Protein AF-A0A843J2Y5-F1 (afdb_monomer)

Radius of gyration: 25.73 Å; Cα contacts (8 Å, |Δi|>4): 347; chains: 1; bounding box: 54×36×71 Å

Secondary structure (DSSP, 8-state):
----EEETTEE--SSEEEEEEEEE-TTS-EEEEEEEEETTTTEEEEEEEEEE-TTS-BSS-EEE-----HHHHHHHHHHHHHHHHHHHHHHHHHHHHS--TT-EEEESS-SSS-TT-EEEEEEEEEEE-HHHHH-TT---EEEEEEEE-TT--EEEEEGGGEEE-S--PPPPHHHHHHHHHHHHHHHHHHHT-TTS---

Structure (mmCIF, N/CA/C/O backbone):
data_AF-A0A843J2Y5-F1
#
_entry.id   AF-A0A843J2Y5-F1
#
loop_
_atom_site.group_PDB
_atom_site.id
_atom_site.type_symbol
_atom_site.label_atom_id
_atom_site.label_alt_id
_atom_site.label_comp_id
_atom_site.label_asym_id
_atom_site.label_entity_id
_atom_site.label_seq_id
_atom_site.pdbx_PDB_ins_code
_atom_site.Cartn_x
_atom_site.Cartn_y
_atom_site.Cartn_z
_atom_site.occupancy
_atom_site.B_iso_or_equiv
_atom_site.auth_seq_id
_atom_site.auth_comp_id
_atom_site.auth_asym_id
_atom_site.auth_atom_id
_atom_site.pdbx_PDB_model_num
ATOM 1 N N . MET A 1 1 ? 25.872 -6.908 -23.968 1.00 41.59 1 MET A N 1
ATOM 2 C CA . MET A 1 1 ? 25.584 -5.496 -23.654 1.00 41.59 1 MET A CA 1
ATOM 3 C C . MET A 1 1 ? 24.158 -5.269 -24.121 1.00 41.59 1 MET A C 1
ATOM 5 O O . MET A 1 1 ? 23.883 -5.611 -25.261 1.00 41.59 1 MET A O 1
ATOM 9 N N . VAL A 1 2 ? 23.236 -4.914 -23.227 1.00 46.19 2 VAL A N 1
ATOM 10 C CA . VAL A 1 2 ? 21.817 -4.728 -23.572 1.00 46.19 2 VAL A CA 1
ATOM 11 C C . VAL A 1 2 ? 21.554 -3.242 -23.350 1.00 46.19 2 VAL A C 1
ATOM 13 O O . VAL A 1 2 ? 21.788 -2.765 -22.242 1.00 46.19 2 VAL A O 1
ATOM 16 N N . MET A 1 3 ? 21.275 -2.513 -24.429 1.00 54.44 3 MET A N 1
ATOM 17 C CA . MET A 1 3 ? 21.022 -1.071 -24.446 1.00 54.44 3 MET A CA 1
ATOM 18 C C . MET A 1 3 ? 19.807 -0.820 -25.336 1.00 54.44 3 MET A C 1
ATOM 20 O O . MET A 1 3 ? 19.711 -1.377 -26.431 1.00 54.44 3 MET A O 1
ATOM 24 N N . SER A 1 4 ? 18.876 0.001 -24.857 1.00 65.56 4 SER A N 1
ATOM 25 C CA . SER A 1 4 ? 17.508 0.017 -25.384 1.00 65.56 4 SER A CA 1
ATOM 26 C C . SER A 1 4 ? 16.894 1.397 -25.566 1.00 65.56 4 SER A C 1
ATOM 28 O O . SER A 1 4 ? 15.757 1.466 -26.024 1.00 65.56 4 SER A O 1
ATOM 30 N N . ILE A 1 5 ? 17.625 2.483 -25.285 1.00 70.06 5 ILE A N 1
ATOM 31 C CA . ILE A 1 5 ? 17.216 3.844 -25.657 1.00 70.06 5 ILE A CA 1
ATOM 32 C C . ILE A 1 5 ? 18.269 4.459 -26.577 1.00 70.06 5 ILE A C 1
ATOM 34 O O . ILE A 1 5 ? 19.450 4.554 -26.225 1.00 70.06 5 ILE A O 1
ATOM 38 N N . ARG A 1 6 ? 17.822 4.890 -27.760 1.00 72.00 6 ARG A N 1
ATOM 39 C CA . ARG A 1 6 ? 18.657 5.543 -28.774 1.00 72.00 6 ARG A CA 1
ATOM 40 C C . ARG A 1 6 ? 18.148 6.946 -29.065 1.00 72.00 6 ARG A C 1
ATOM 42 O O . ARG A 1 6 ? 16.946 7.117 -29.257 1.00 72.00 6 ARG A O 1
ATOM 49 N N . SER A 1 7 ? 19.061 7.910 -29.149 1.00 71.81 7 SER A N 1
ATOM 50 C CA . SER A 1 7 ? 18.804 9.279 -29.609 1.00 71.81 7 SER A CA 1
ATOM 51 C C . SER A 1 7 ? 19.675 9.547 -30.829 1.00 71.81 7 SER A C 1
ATOM 53 O O . SER A 1 7 ? 20.888 9.381 -30.749 1.00 71.81 7 SER A O 1
ATOM 55 N N . LYS A 1 8 ? 19.079 9.885 -31.981 1.00 62.62 8 LYS A N 1
ATOM 56 C CA . LYS A 1 8 ? 19.814 10.162 -33.239 1.00 62.62 8 LYS A CA 1
ATOM 57 C C . LYS A 1 8 ? 20.838 9.083 -33.648 1.00 62.62 8 LYS A C 1
ATOM 59 O O . LYS A 1 8 ? 21.849 9.375 -34.276 1.00 62.62 8 LYS A O 1
ATOM 64 N N . GLY A 1 9 ? 20.564 7.824 -33.301 1.00 60.78 9 GLY A N 1
ATOM 65 C CA . GLY A 1 9 ? 21.440 6.679 -33.580 1.00 60.78 9 GLY A CA 1
ATOM 66 C C . GLY A 1 9 ? 22.494 6.385 -32.507 1.00 60.78 9 GLY A C 1
ATOM 67 O O . GLY A 1 9 ? 23.102 5.319 -32.560 1.00 60.78 9 GLY A O 1
ATOM 68 N N . GLU A 1 10 ? 22.660 7.256 -31.510 1.00 65.00 10 GLU A N 1
ATOM 69 C CA . GLU A 1 10 ? 23.576 7.065 -30.383 1.00 65.00 10 GLU A CA 1
ATOM 70 C C . GLU A 1 10 ? 22.863 6.428 -29.182 1.00 65.00 10 GLU A C 1
ATOM 72 O O . GLU A 1 10 ? 21.707 6.733 -28.868 1.00 65.00 10 GLU A O 1
ATOM 77 N N . GLU A 1 11 ? 23.552 5.510 -28.504 1.00 67.56 11 GLU A N 1
ATOM 78 C CA . GLU A 1 11 ? 23.050 4.837 -27.304 1.00 67.56 11 GLU A CA 1
ATOM 79 C C . GLU A 1 11 ? 23.189 5.773 -26.098 1.00 67.56 11 GLU A C 1
ATOM 81 O O . GLU A 1 11 ? 24.283 6.222 -25.770 1.00 67.56 11 GLU A O 1
ATOM 86 N N . THR A 1 12 ? 22.068 6.092 -25.445 1.00 65.81 12 THR A N 1
ATOM 87 C CA . THR A 1 12 ? 22.016 7.162 -24.426 1.00 65.81 12 THR A CA 1
ATOM 88 C C . THR A 1 12 ? 21.733 6.665 -23.011 1.00 65.81 12 THR A C 1
ATOM 90 O O . THR A 1 12 ? 21.821 7.445 -22.066 1.00 65.81 12 THR A O 1
ATOM 93 N N . PHE A 1 13 ? 21.419 5.377 -22.830 1.00 68.25 13 PHE A N 1
ATOM 94 C CA . PHE A 1 13 ? 21.063 4.826 -21.522 1.00 68.25 13 PHE A CA 1
ATOM 95 C C . PHE A 1 13 ? 21.703 3.461 -21.255 1.00 68.25 13 PHE A C 1
ATOM 97 O O . PHE A 1 13 ? 21.593 2.536 -22.061 1.00 68.25 13 PHE A O 1
ATOM 104 N N . VAL A 1 14 ? 22.309 3.328 -20.071 1.00 66.06 14 VAL A N 1
ATOM 105 C CA . VAL A 1 14 ? 22.892 2.081 -19.564 1.00 66.06 14 VAL A CA 1
ATOM 106 C C . VAL A 1 14 ? 21.896 1.409 -18.615 1.00 66.06 14 VAL A C 1
ATOM 108 O O . VAL A 1 14 ? 21.762 1.782 -17.451 1.00 66.06 14 VAL A O 1
ATOM 111 N N . GLY A 1 15 ? 21.190 0.391 -19.105 1.00 75.94 15 GLY A N 1
ATOM 112 C CA . GLY A 1 15 ? 20.216 -0.373 -18.326 1.00 75.94 15 GLY A CA 1
ATOM 113 C C . GLY A 1 15 ? 19.330 -1.229 -19.224 1.00 75.94 15 GLY A C 1
ATOM 114 O O . GLY A 1 15 ? 19.771 -1.640 -20.291 1.00 75.94 15 GLY A O 1
ATOM 115 N N . ALA A 1 16 ? 18.106 -1.524 -18.787 1.00 86.31 16 ALA A N 1
ATOM 116 C CA . ALA A 1 16 ? 17.156 -2.312 -19.577 1.00 86.31 16 ALA A CA 1
ATOM 117 C C . ALA A 1 16 ? 15.773 -1.653 -19.611 1.00 86.31 16 ALA A C 1
ATOM 119 O O . ALA A 1 16 ? 15.240 -1.283 -18.563 1.00 86.31 16 ALA A O 1
ATOM 120 N N . VAL A 1 17 ? 15.174 -1.539 -20.793 1.00 88.25 17 VAL A N 1
ATOM 121 C CA . VAL A 1 17 ? 13.792 -1.093 -20.985 1.00 88.25 17 VAL A CA 1
ATOM 122 C C . VAL A 1 17 ? 12.858 -2.257 -20.664 1.00 88.25 17 VAL A C 1
ATOM 124 O O . VAL A 1 17 ? 12.849 -3.297 -21.326 1.00 88.25 17 VAL A O 1
ATOM 127 N N . LEU A 1 18 ? 12.041 -2.061 -19.631 1.00 89.88 18 LEU A N 1
ATOM 128 C CA . LEU A 1 18 ? 11.057 -3.025 -19.141 1.00 89.88 18 LEU A CA 1
ATOM 129 C C . LEU A 1 18 ? 9.768 -2.991 -19.964 1.00 89.88 18 LEU A C 1
ATOM 131 O O . LEU A 1 18 ? 9.180 -4.033 -20.248 1.00 89.88 18 LEU A O 1
ATOM 135 N N . LYS A 1 19 ? 9.320 -1.784 -20.318 1.00 90.62 19 LYS A N 1
ATOM 136 C CA . LYS A 1 19 ? 8.047 -1.519 -20.994 1.00 90.62 19 LYS A CA 1
ATOM 137 C C . LYS A 1 19 ? 8.066 -0.119 -21.605 1.00 90.62 19 LYS A C 1
ATOM 139 O O . LYS A 1 19 ? 8.673 0.783 -21.037 1.00 90.62 19 LYS A O 1
ATOM 144 N N . THR A 1 20 ? 7.338 0.081 -22.695 1.00 90.00 20 THR A N 1
ATOM 145 C CA . THR A 1 20 ? 6.971 1.408 -23.209 1.00 90.00 20 THR A CA 1
ATOM 146 C C . THR A 1 20 ? 5.474 1.659 -23.021 1.00 90.00 20 THR A C 1
ATOM 148 O O . THR A 1 20 ? 4.676 0.716 -22.959 1.00 90.00 20 THR A O 1
ATOM 151 N N . TYR A 1 21 ? 5.080 2.916 -22.842 1.00 89.62 21 TYR A N 1
ATOM 152 C CA . TYR A 1 21 ? 3.675 3.306 -22.754 1.00 89.62 21 TYR A CA 1
ATOM 153 C C . TYR A 1 21 ? 3.475 4.755 -23.182 1.00 89.62 21 TYR A C 1
ATOM 155 O O . TYR A 1 21 ? 4.375 5.582 -23.038 1.00 89.62 21 TYR A O 1
ATOM 163 N N . ASP A 1 22 ? 2.252 5.054 -23.607 1.00 89.50 22 ASP A N 1
ATOM 164 C CA . ASP A 1 22 ? 1.867 6.384 -24.059 1.00 89.50 22 ASP A CA 1
ATOM 165 C C . ASP A 1 22 ? 0.921 7.036 -23.049 1.00 89.50 22 ASP A C 1
ATOM 167 O O . ASP A 1 22 ? 0.110 6.367 -22.394 1.00 89.50 22 ASP A O 1
ATOM 171 N N . ARG A 1 23 ? 1.013 8.358 -22.924 1.00 89.50 23 ARG A N 1
ATOM 172 C CA . ARG A 1 23 ? 0.092 9.184 -22.147 1.00 89.50 23 ARG A CA 1
ATOM 173 C C . ARG A 1 23 ? -0.593 10.165 -23.083 1.00 89.50 23 ARG A C 1
ATOM 175 O O . ARG A 1 23 ? 0.040 11.089 -23.578 1.00 89.50 23 ARG A O 1
ATOM 182 N N . PHE A 1 24 ? -1.894 9.978 -23.267 1.00 87.31 24 PHE A N 1
ATOM 183 C CA . PHE A 1 24 ? -2.721 10.886 -24.052 1.00 87.31 24 PHE A CA 1
ATOM 184 C C . PHE A 1 24 ? -3.094 12.128 -23.247 1.00 87.31 24 PHE A C 1
ATOM 186 O O . PHE A 1 24 ? -3.515 12.037 -22.088 1.00 87.31 24 PHE A O 1
ATOM 193 N N . TRP A 1 25 ? -2.971 13.276 -23.896 1.00 84.81 25 TRP A N 1
ATOM 194 C CA . TRP A 1 25 ? -3.466 14.556 -23.423 1.00 84.81 25 TRP A CA 1
ATOM 195 C C . TRP A 1 25 ? -4.847 14.833 -24.023 1.00 84.81 25 TRP A C 1
ATOM 197 O O . TRP A 1 25 ? -5.228 14.293 -25.062 1.00 84.81 25 TRP A O 1
ATOM 207 N N . ALA A 1 26 ? -5.633 15.664 -23.340 1.00 81.06 26 ALA A N 1
ATOM 208 C CA . ALA A 1 26 ? -7.003 15.971 -23.755 1.00 81.06 26 ALA A CA 1
ATOM 209 C C . ALA A 1 26 ? -7.082 16.765 -25.077 1.00 81.06 26 ALA A C 1
ATOM 211 O O . ALA A 1 26 ? -8.149 16.844 -25.677 1.00 81.06 26 ALA A O 1
ATOM 212 N N . ASP A 1 27 ? -5.967 17.339 -25.522 1.00 83.38 27 ASP A N 1
ATOM 213 C CA . ASP A 1 27 ? -5.812 18.116 -26.755 1.00 83.38 27 ASP A CA 1
ATOM 214 C C . ASP A 1 27 ? -5.412 17.263 -27.974 1.00 83.38 27 ASP A C 1
ATOM 216 O O . ASP A 1 27 ? -5.208 17.802 -29.058 1.00 83.38 27 ASP A O 1
ATOM 220 N N . GLY A 1 28 ? -5.331 15.935 -27.828 1.00 80.56 28 GLY A N 1
ATOM 221 C CA . GLY A 1 28 ? -4.960 15.022 -28.912 1.00 80.56 28 GLY A CA 1
ATOM 222 C C . GLY A 1 28 ? -3.452 14.838 -29.096 1.00 80.56 28 GLY A C 1
ATOM 223 O O . GLY A 1 28 ? -3.043 14.131 -30.013 1.00 80.56 28 GLY A O 1
ATOM 224 N N . MET A 1 29 ? -2.630 15.429 -28.227 1.00 87.62 29 MET A N 1
ATOM 225 C CA . MET A 1 29 ? -1.189 15.177 -28.166 1.00 87.62 29 MET A CA 1
ATOM 226 C C . MET A 1 29 ? -0.897 13.957 -27.283 1.00 87.62 29 MET A C 1
ATOM 228 O O . MET A 1 29 ? -1.723 13.557 -26.454 1.00 87.62 29 MET A O 1
ATOM 232 N N . LEU A 1 30 ? 0.285 13.354 -27.420 1.00 88.88 30 LEU A N 1
ATOM 233 C CA . LEU A 1 30 ? 0.705 12.268 -26.530 1.00 88.88 30 LEU A CA 1
ATOM 234 C C . LEU A 1 30 ? 2.189 12.339 -26.173 1.00 88.88 30 LEU A C 1
ATOM 236 O O . LEU A 1 30 ? 3.030 12.699 -26.993 1.00 88.88 30 LEU A O 1
ATOM 240 N N . ASP A 1 31 ? 2.504 11.947 -24.943 1.00 90.06 31 ASP A N 1
ATOM 241 C CA . ASP A 1 31 ? 3.871 11.647 -24.523 1.00 90.06 31 ASP A CA 1
ATOM 242 C C . ASP A 1 31 ? 4.128 10.147 -24.643 1.00 90.06 31 ASP A C 1
ATOM 244 O O . ASP A 1 31 ? 3.292 9.338 -24.237 1.00 90.06 31 ASP A O 1
ATOM 248 N N . VAL A 1 32 ? 5.315 9.779 -25.116 1.00 89.44 32 VAL A N 1
ATOM 249 C CA . VAL A 1 32 ? 5.797 8.394 -25.130 1.00 89.44 32 VAL A CA 1
ATOM 250 C C . VAL A 1 32 ? 6.848 8.245 -24.042 1.00 89.44 32 VAL A C 1
ATOM 252 O O . VAL A 1 32 ? 7.809 9.017 -23.981 1.00 89.44 32 VAL A O 1
ATOM 255 N N . TYR A 1 33 ? 6.688 7.233 -23.200 1.00 90.44 33 TYR A N 1
ATOM 256 C CA . TYR A 1 33 ? 7.598 6.930 -22.105 1.00 90.44 33 TYR A CA 1
ATOM 257 C C . TYR A 1 33 ? 8.153 5.511 -22.208 1.00 90.44 33 TYR A C 1
ATOM 259 O O . TYR A 1 33 ? 7.481 4.575 -22.650 1.00 90.44 33 TYR A O 1
ATOM 267 N N . ALA A 1 34 ? 9.362 5.338 -21.686 1.00 90.38 34 ALA A N 1
ATOM 268 C CA . ALA A 1 34 ? 9.967 4.054 -21.383 1.00 90.38 34 ALA A CA 1
ATOM 269 C C . ALA A 1 34 ? 10.137 3.900 -19.867 1.00 90.38 34 ALA A C 1
ATOM 271 O O . ALA A 1 34 ? 10.642 4.790 -19.182 1.00 90.38 34 ALA A O 1
ATOM 272 N N . ILE A 1 35 ? 9.732 2.746 -19.346 1.00 91.94 35 ILE A N 1
ATOM 273 C CA . ILE A 1 35 ? 10.067 2.297 -17.998 1.00 91.94 35 ILE A CA 1
ATOM 274 C C . ILE A 1 35 ? 11.392 1.555 -18.095 1.00 91.94 35 ILE A C 1
ATOM 276 O O . ILE A 1 35 ? 11.486 0.556 -18.815 1.00 91.94 35 ILE A O 1
ATOM 280 N N . VAL A 1 36 ? 12.398 2.014 -17.359 1.00 90.94 36 VAL A N 1
ATOM 281 C CA . VAL A 1 36 ? 13.748 1.453 -17.408 1.00 90.94 36 VAL A CA 1
ATOM 282 C C . VAL A 1 36 ? 14.223 0.980 -16.044 1.00 90.94 36 VAL A C 1
ATOM 284 O O . VAL A 1 36 ? 13.888 1.555 -15.012 1.00 90.94 36 VAL A O 1
ATOM 287 N N . TRP A 1 37 ? 15.037 -0.070 -16.043 1.00 91.81 37 TRP A N 1
ATOM 288 C CA . TRP A 1 37 ? 15.801 -0.513 -14.887 1.00 91.81 37 TRP A CA 1
ATOM 289 C C . TRP A 1 37 ? 17.192 0.122 -14.913 1.00 91.81 37 TRP A C 1
ATOM 291 O O . TRP A 1 37 ? 18.025 -0.237 -15.752 1.00 91.81 37 TRP A O 1
ATOM 301 N N . ASN A 1 38 ? 17.443 1.046 -13.983 1.00 88.31 38 ASN A N 1
ATOM 302 C CA . ASN A 1 38 ? 18.759 1.625 -13.752 1.00 88.31 38 ASN A CA 1
ATOM 303 C C . ASN A 1 38 ? 19.564 0.684 -12.844 1.00 88.31 38 ASN A C 1
ATOM 305 O O . ASN A 1 38 ? 19.321 0.588 -11.637 1.00 88.31 38 ASN A O 1
ATOM 309 N N . ARG A 1 39 ? 20.535 -0.026 -13.429 1.00 85.44 39 ARG A N 1
ATOM 310 C CA . ARG A 1 39 ? 21.343 -1.023 -12.707 1.00 85.44 39 ARG A CA 1
ATOM 311 C C . ARG A 1 39 ? 22.289 -0.406 -11.682 1.00 85.44 39 ARG A C 1
ATOM 313 O O . ARG A 1 39 ? 22.566 -1.056 -10.678 1.00 85.44 39 ARG A O 1
ATOM 320 N N . GLU A 1 40 ? 22.770 0.812 -11.912 1.00 84.81 40 GLU A N 1
ATOM 321 C CA . GLU A 1 40 ? 23.699 1.487 -10.998 1.00 84.81 40 GLU A CA 1
ATOM 322 C C . GLU A 1 40 ? 22.986 1.914 -9.719 1.00 84.81 40 GLU A C 1
ATOM 324 O O . GLU A 1 40 ? 23.448 1.641 -8.613 1.00 84.81 40 GLU A O 1
ATOM 329 N N . LYS A 1 41 ? 21.812 2.527 -9.877 1.00 86.25 41 LYS A N 1
ATOM 330 C CA . LYS A 1 41 ? 20.999 2.999 -8.754 1.00 86.25 41 LYS A CA 1
ATOM 331 C C . LYS A 1 41 ? 20.115 1.912 -8.141 1.00 86.25 41 LYS A C 1
ATOM 333 O O . LYS A 1 41 ? 19.576 2.109 -7.056 1.00 86.25 41 LYS A O 1
ATOM 338 N N . GLN A 1 42 ? 19.981 0.767 -8.815 1.00 86.94 42 GLN A N 1
ATOM 339 C CA . GLN A 1 42 ? 19.065 -0.313 -8.442 1.00 86.94 42 GLN A CA 1
ATOM 340 C C . GLN A 1 42 ? 17.617 0.192 -8.292 1.00 86.94 42 GLN A C 1
ATOM 342 O O . GLN A 1 42 ? 16.903 -0.187 -7.358 1.00 86.94 42 GLN A O 1
ATOM 347 N N . GLU A 1 43 ? 17.175 1.032 -9.231 1.00 88.12 43 GLU A N 1
ATOM 348 C CA . GLU A 1 43 ? 15.840 1.631 -9.227 1.00 88.12 43 GLU A CA 1
ATOM 349 C C . GLU A 1 43 ? 15.173 1.617 -10.606 1.00 88.12 43 GLU A C 1
ATOM 351 O O . GLU A 1 43 ? 15.820 1.466 -11.644 1.00 88.12 43 GLU A O 1
ATOM 356 N N . VAL A 1 44 ? 13.845 1.741 -10.601 1.00 90.31 44 VAL A N 1
ATOM 357 C CA . VAL A 1 44 ? 13.056 1.904 -11.822 1.00 90.31 44 VAL A CA 1
ATOM 358 C C . VAL A 1 44 ? 12.870 3.390 -12.091 1.00 90.31 44 VAL A C 1
ATOM 360 O O . VAL A 1 44 ? 12.427 4.121 -11.206 1.00 90.31 44 VAL A O 1
ATOM 363 N N . GLU A 1 45 ? 13.133 3.812 -13.323 1.00 90.38 45 GLU A N 1
ATOM 364 C CA . GLU A 1 45 ? 12.947 5.189 -13.776 1.00 90.38 45 GLU A CA 1
ATOM 365 C C . GLU A 1 45 ? 11.944 5.249 -14.937 1.00 90.38 45 GLU A C 1
ATOM 367 O O . GLU A 1 45 ? 11.767 4.289 -15.690 1.00 90.38 45 GLU A O 1
ATOM 372 N N . HIS A 1 46 ? 11.277 6.395 -15.074 1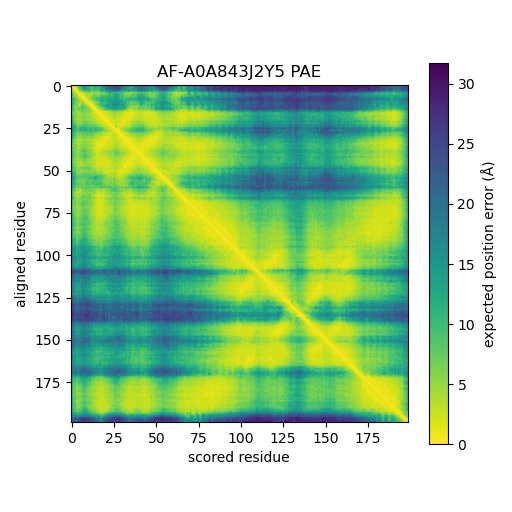.00 90.69 46 HIS A N 1
ATOM 373 C CA . HIS A 1 46 ? 10.415 6.705 -16.210 1.00 90.69 46 HIS A CA 1
ATOM 374 C C . HIS A 1 46 ? 11.117 7.757 -17.062 1.00 90.69 46 HIS A C 1
ATOM 376 O O . HIS A 1 46 ? 11.304 8.888 -16.615 1.00 90.69 46 HIS A O 1
ATOM 382 N N . ILE A 1 47 ? 11.500 7.384 -18.278 1.00 89.06 47 ILE A N 1
ATOM 383 C CA . ILE A 1 47 ? 12.187 8.267 -19.219 1.00 89.06 47 ILE A CA 1
ATOM 384 C C . ILE A 1 47 ? 11.207 8.635 -20.325 1.00 89.06 47 ILE A C 1
ATOM 386 O O . ILE A 1 47 ? 10.610 7.755 -20.942 1.00 89.06 47 ILE A O 1
ATOM 390 N N . GLN A 1 48 ? 11.027 9.930 -20.573 1.00 88.88 48 GLN A N 1
ATOM 391 C CA . GLN A 1 48 ? 10.280 10.394 -21.736 1.00 88.88 48 GLN A CA 1
ATOM 392 C C . GLN A 1 48 ? 11.133 10.195 -22.987 1.00 88.88 48 GLN A C 1
ATOM 394 O O . GLN A 1 48 ? 12.264 10.667 -23.058 1.00 88.88 48 GLN A O 1
ATOM 399 N N . THR A 1 49 ? 10.591 9.477 -23.961 1.00 86.12 49 THR A N 1
ATOM 400 C CA . THR A 1 49 ? 11.277 9.123 -25.211 1.00 86.12 49 THR A CA 1
ATOM 401 C C . THR A 1 49 ? 10.596 9.732 -26.430 1.00 86.12 49 THR A C 1
ATOM 403 O O . THR A 1 49 ? 11.141 9.707 -27.525 1.00 86.12 49 THR A O 1
ATOM 406 N N . GLY A 1 50 ? 9.393 10.272 -26.273 1.00 85.62 50 GLY A N 1
ATOM 407 C CA . GLY A 1 50 ? 8.649 10.857 -27.375 1.00 85.62 50 GLY A CA 1
ATOM 408 C C . GLY A 1 50 ? 7.660 11.898 -26.896 1.00 85.62 50 GLY A C 1
ATOM 409 O O . GLY A 1 50 ? 7.191 11.872 -25.756 1.00 85.62 50 GLY A O 1
ATOM 410 N N . TYR A 1 51 ? 7.363 12.813 -27.801 1.00 87.19 51 TYR A N 1
ATOM 411 C CA . TYR A 1 51 ? 6.247 13.732 -27.701 1.00 87.19 51 TYR A CA 1
ATOM 412 C C . TYR A 1 51 ? 5.694 13.866 -29.109 1.00 87.19 51 TYR A C 1
ATOM 414 O O . TYR A 1 51 ? 6.414 14.331 -29.994 1.00 87.19 51 TYR A O 1
ATOM 422 N N . ILE A 1 52 ? 4.476 13.373 -29.323 1.00 86.06 52 ILE A N 1
ATOM 423 C CA . ILE A 1 52 ? 3.819 13.363 -30.627 1.00 86.06 52 ILE A CA 1
ATOM 424 C C . ILE A 1 52 ? 2.718 14.420 -30.609 1.00 86.06 52 ILE A C 1
ATOM 426 O O . ILE A 1 52 ? 1.775 14.328 -29.815 1.00 86.06 52 ILE A O 1
ATOM 430 N N . ALA A 1 53 ? 2.847 15.431 -31.469 1.00 84.69 53 ALA A N 1
ATOM 431 C CA . ALA A 1 53 ? 1.810 16.445 -31.631 1.00 84.69 53 ALA A CA 1
ATOM 432 C C . ALA A 1 53 ? 0.654 15.946 -32.507 1.00 84.69 53 ALA A C 1
ATOM 434 O O . ALA A 1 53 ? 0.698 14.873 -33.107 1.00 84.69 53 ALA A O 1
ATOM 435 N N . ILE A 1 54 ? -0.391 16.770 -32.594 1.00 83.81 54 ILE A N 1
ATOM 436 C CA . ILE A 1 54 ? -1.622 16.497 -33.350 1.00 83.81 54 ILE A CA 1
ATOM 437 C C . ILE A 1 54 ? -1.338 16.195 -34.834 1.00 83.81 54 ILE A C 1
ATOM 439 O O . ILE A 1 54 ? -2.064 15.425 -35.457 1.00 83.81 54 ILE A O 1
ATOM 443 N N . ASP A 1 55 ? -0.282 16.779 -35.402 1.00 83.38 55 ASP A N 1
ATOM 444 C CA . ASP A 1 55 ? 0.139 16.573 -36.794 1.00 83.38 55 ASP A CA 1
ATOM 445 C C . ASP A 1 55 ? 0.964 15.287 -37.012 1.00 83.38 55 ASP A C 1
ATOM 447 O O . ASP A 1 55 ? 1.388 15.005 -38.132 1.00 83.38 55 ASP A O 1
ATOM 451 N N . GLY A 1 56 ? 1.185 14.496 -35.957 1.00 77.62 56 GLY A N 1
ATOM 452 C CA . GLY A 1 56 ? 1.963 13.259 -35.994 1.00 77.62 56 GLY A CA 1
ATOM 453 C C . GLY A 1 56 ? 3.478 13.460 -35.914 1.00 77.62 56 GLY A C 1
ATOM 454 O O . GLY A 1 56 ? 4.218 12.476 -35.984 1.00 77.62 56 GLY A O 1
ATOM 455 N N . SER A 1 57 ? 3.964 14.696 -35.755 1.00 80.31 57 SER A N 1
ATOM 456 C CA . SER A 1 57 ? 5.394 14.970 -35.591 1.00 80.31 57 SER A CA 1
ATOM 457 C C . SER A 1 57 ? 5.894 14.522 -34.211 1.00 80.31 57 SER A C 1
ATOM 459 O O . SER A 1 57 ? 5.264 14.807 -33.194 1.00 80.31 57 SER A O 1
ATOM 461 N N . ASN A 1 58 ? 7.028 13.805 -34.167 1.00 79.81 58 ASN A N 1
ATOM 462 C CA . ASN A 1 58 ? 7.698 13.410 -32.922 1.00 79.81 58 ASN A CA 1
ATOM 463 C C . ASN A 1 58 ? 8.899 14.324 -32.652 1.00 79.81 58 ASN A C 1
ATOM 465 O O . ASN A 1 58 ? 9.883 14.281 -33.385 1.00 79.81 58 ASN A O 1
ATOM 469 N N . PHE A 1 59 ? 8.843 15.105 -31.576 1.00 76.75 59 PHE A N 1
ATOM 470 C CA . PHE A 1 59 ? 9.837 16.147 -31.292 1.00 76.75 59 PHE A CA 1
ATOM 471 C C . PHE A 1 59 ? 11.117 15.650 -30.615 1.00 76.75 59 PHE A C 1
ATOM 473 O O . PHE A 1 59 ? 12.119 16.361 -30.624 1.00 76.75 59 PHE A O 1
ATOM 480 N N . LEU A 1 60 ? 11.096 14.467 -29.995 1.00 73.75 60 LEU A N 1
ATOM 481 C CA . LEU A 1 60 ? 12.234 13.975 -29.209 1.00 73.75 60 LEU A CA 1
ATOM 482 C C . LEU A 1 60 ? 13.149 13.026 -29.993 1.00 73.75 60 LEU A C 1
ATOM 484 O O . LEU A 1 60 ? 14.270 12.804 -29.554 1.00 73.75 60 LEU A O 1
ATOM 488 N N . GLU A 1 61 ? 12.705 12.487 -31.137 1.00 71.31 61 GLU A N 1
ATOM 489 C CA . GLU A 1 61 ? 13.478 11.572 -32.008 1.00 71.31 61 GLU A CA 1
ATOM 490 C C . GLU A 1 61 ? 14.189 10.412 -31.269 1.00 71.31 61 GLU A C 1
ATOM 492 O O . GLU A 1 61 ? 15.166 9.842 -31.764 1.00 71.31 61 GLU A O 1
ATOM 497 N N . MET A 1 62 ? 13.707 10.034 -30.080 1.00 78.81 62 MET A N 1
ATOM 498 C CA . MET A 1 62 ? 14.235 8.909 -29.318 1.00 78.81 62 MET A CA 1
ATOM 499 C C . MET A 1 62 ? 13.372 7.674 -29.553 1.00 78.81 62 MET A C 1
ATOM 501 O O . MET A 1 62 ? 12.146 7.739 -29.647 1.00 78.81 62 MET A O 1
ATOM 505 N N . SER A 1 63 ? 14.023 6.519 -29.643 1.00 77.25 63 SER A N 1
ATOM 506 C CA . SER A 1 63 ? 13.340 5.229 -29.738 1.00 77.25 63 SER A CA 1
ATOM 507 C C . SER A 1 63 ? 13.735 4.357 -28.559 1.00 77.25 63 SER A C 1
ATOM 509 O O . SER A 1 63 ? 14.908 4.299 -28.180 1.00 77.25 63 SER A O 1
ATOM 511 N N . ALA A 1 64 ? 12.739 3.692 -27.976 1.00 83.44 64 ALA A N 1
ATOM 512 C CA . ALA A 1 64 ? 12.932 2.716 -26.920 1.00 83.44 64 ALA A CA 1
ATOM 513 C C . ALA A 1 64 ? 12.463 1.338 -27.382 1.00 83.44 64 ALA A C 1
ATOM 515 O O . ALA A 1 64 ? 11.359 1.197 -27.903 1.00 83.44 64 ALA A O 1
ATOM 516 N N . THR A 1 65 ? 13.296 0.320 -27.182 1.00 82.44 65 THR A N 1
ATOM 517 C CA . THR A 1 65 ? 12.963 -1.075 -27.503 1.00 82.44 65 THR A CA 1
ATOM 518 C C . THR A 1 65 ? 13.025 -1.910 -26.238 1.00 82.44 65 THR A C 1
ATOM 520 O O . THR A 1 65 ? 14.043 -1.908 -25.561 1.00 82.44 65 THR A O 1
ATOM 523 N N . VAL A 1 66 ? 11.957 -2.640 -25.918 1.00 85.38 66 VAL A N 1
ATOM 524 C CA . VAL A 1 66 ? 11.942 -3.532 -24.750 1.00 85.38 66 VAL A CA 1
ATOM 525 C C . VAL A 1 66 ? 12.994 -4.629 -24.918 1.00 85.38 66 VAL A C 1
ATOM 527 O O . VAL A 1 66 ? 12.958 -5.386 -25.886 1.00 85.38 66 VAL A O 1
ATOM 530 N N . AS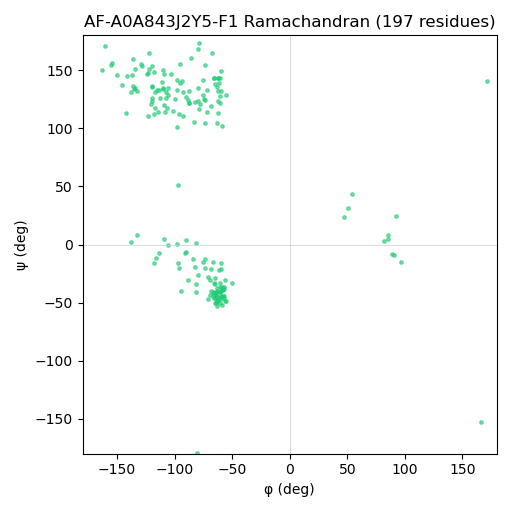P A 1 67 ? 13.905 -4.732 -23.955 1.00 85.38 67 ASP A N 1
ATOM 531 C CA . ASP A 1 67 ? 15.037 -5.668 -23.964 1.00 85.38 67 ASP A CA 1
ATOM 532 C C . ASP A 1 67 ? 15.192 -6.430 -22.633 1.00 85.38 67 ASP A C 1
ATOM 534 O O . ASP A 1 67 ? 16.164 -7.161 -22.415 1.00 85.38 67 ASP A O 1
ATOM 538 N N . ALA A 1 68 ? 14.219 -6.280 -21.730 1.00 84.69 68 ALA A N 1
ATOM 539 C CA . ALA A 1 68 ? 14.249 -6.882 -20.409 1.00 84.69 68 ALA A CA 1
ATOM 540 C C . ALA A 1 68 ? 14.271 -8.417 -20.459 1.00 84.69 68 ALA A C 1
ATOM 542 O O . ALA A 1 68 ? 13.295 -9.084 -20.809 1.00 84.69 68 ALA A O 1
ATOM 543 N N . THR A 1 69 ? 15.389 -8.990 -20.018 1.00 87.31 69 THR A N 1
ATOM 544 C CA . THR A 1 69 ? 15.552 -10.438 -19.855 1.00 87.31 69 THR A CA 1
ATOM 545 C C . THR A 1 69 ? 14.905 -10.949 -18.567 1.00 87.31 69 THR A C 1
ATOM 547 O O . THR A 1 69 ? 14.571 -10.189 -17.652 1.00 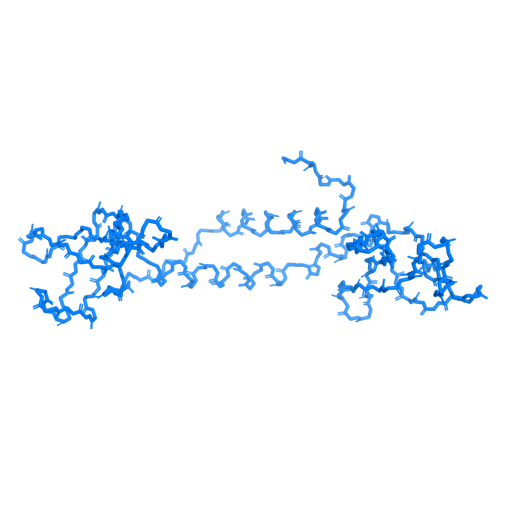87.31 69 THR A O 1
ATOM 550 N N . ARG A 1 70 ? 14.779 -12.276 -18.439 1.00 85.38 70 ARG A N 1
ATOM 551 C CA . ARG A 1 70 ? 14.308 -12.910 -17.198 1.00 85.38 70 ARG A CA 1
ATOM 552 C C . ARG A 1 70 ? 15.201 -12.556 -16.005 1.00 85.38 70 ARG A C 1
ATOM 554 O O . ARG A 1 70 ? 14.702 -12.376 -14.898 1.00 85.38 70 ARG A O 1
ATOM 561 N N . GLU A 1 71 ? 16.506 -12.454 -16.225 1.00 86.38 71 GLU A N 1
ATOM 562 C CA . GLU A 1 71 ? 17.510 -12.067 -15.233 1.00 86.38 71 GLU A CA 1
ATOM 563 C C . GLU A 1 71 ? 17.305 -10.617 -14.790 1.00 86.38 71 GLU A C 1
ATOM 565 O O . GLU A 1 71 ? 17.221 -10.363 -13.592 1.00 86.38 71 GLU A O 1
ATOM 570 N N . THR A 1 72 ? 17.100 -9.702 -15.743 1.00 88.31 72 THR A N 1
ATOM 571 C CA . THR A 1 72 ? 16.805 -8.285 -15.468 1.00 88.31 72 THR A CA 1
ATOM 572 C C . THR A 1 72 ? 15.581 -8.152 -14.568 1.00 88.31 72 THR A C 1
ATOM 574 O O . THR A 1 72 ? 15.608 -7.494 -13.533 1.00 88.31 72 THR A O 1
ATOM 577 N N . TRP A 1 73 ? 14.502 -8.848 -14.900 1.00 89.12 73 TRP A N 1
ATOM 578 C CA . TRP A 1 73 ? 13.313 -8.847 -14.061 1.00 89.12 73 TRP A CA 1
ATOM 579 C C . TRP A 1 73 ? 13.530 -9.492 -12.689 1.00 89.12 73 TRP A C 1
ATOM 581 O O . TRP A 1 73 ? 12.937 -9.039 -11.716 1.00 89.12 73 TRP A O 1
ATOM 591 N N . ARG A 1 74 ? 14.368 -10.532 -12.556 1.00 88.56 74 ARG A N 1
ATOM 592 C CA . ARG A 1 74 ? 14.715 -11.069 -11.226 1.00 88.56 74 ARG A CA 1
ATOM 593 C C . ARG A 1 74 ? 15.399 -10.008 -10.365 1.00 88.56 74 ARG A C 1
ATOM 595 O O . ARG A 1 74 ? 15.073 -9.927 -9.182 1.00 88.56 74 ARG A O 1
ATOM 602 N N . GLU A 1 75 ? 16.296 -9.207 -10.940 1.00 90.38 75 GLU A N 1
ATOM 603 C CA . GLU A 1 75 ? 16.932 -8.076 -10.247 1.00 90.38 75 GLU A CA 1
ATOM 604 C C . GLU A 1 75 ? 15.885 -7.055 -9.790 1.00 90.38 75 GLU A C 1
ATOM 606 O O . GLU A 1 75 ? 15.813 -6.754 -8.598 1.00 90.38 75 GLU A O 1
ATOM 611 N N . VAL A 1 76 ? 14.999 -6.626 -10.698 1.00 91.38 76 VAL A N 1
ATOM 612 C CA . VAL A 1 76 ? 13.888 -5.706 -10.393 1.00 91.38 76 VAL A CA 1
ATOM 613 C C . VAL A 1 76 ? 13.016 -6.251 -9.255 1.00 91.38 76 VAL A C 1
ATOM 615 O O . VAL A 1 76 ? 12.748 -5.568 -8.273 1.00 91.38 76 VAL A O 1
ATOM 618 N N . LEU A 1 77 ? 12.595 -7.516 -9.310 1.00 90.62 77 LEU A N 1
ATOM 619 C CA . LEU A 1 77 ? 11.761 -8.103 -8.253 1.00 90.62 77 LEU A CA 1
ATOM 620 C C . LEU A 1 77 ? 12.502 -8.211 -6.912 1.00 90.62 77 LEU A C 1
ATOM 622 O O . LEU A 1 77 ? 11.895 -8.103 -5.843 1.00 90.62 77 LEU A O 1
ATOM 626 N N . HIS A 1 78 ? 13.817 -8.436 -6.944 1.00 89.69 78 HIS A N 1
ATOM 627 C CA . HIS A 1 78 ? 14.639 -8.438 -5.741 1.00 89.69 78 HIS A CA 1
ATOM 628 C C . HIS A 1 78 ? 14.766 -7.042 -5.127 1.00 89.69 78 HIS A C 1
ATOM 630 O O . HIS A 1 78 ? 14.673 -6.933 -3.898 1.00 89.69 78 HIS A O 1
ATOM 636 N N . SER A 1 79 ? 14.907 -5.995 -5.943 1.00 91.25 79 SER A N 1
ATOM 637 C CA . SER A 1 79 ? 15.012 -4.609 -5.471 1.00 91.25 79 SER A CA 1
ATOM 638 C C . SER A 1 79 ? 13.713 -4.085 -4.850 1.00 91.25 79 SER A C 1
ATOM 640 O O . SER A 1 79 ? 13.752 -3.208 -3.989 1.00 91.25 79 SER A O 1
ATOM 642 N N . LEU A 1 80 ? 12.562 -4.689 -5.166 1.00 91.06 80 LEU A N 1
ATOM 643 C CA . LEU A 1 80 ? 11.278 -4.361 -4.533 1.00 91.06 80 LEU A CA 1
ATOM 644 C C . LEU A 1 80 ? 11.143 -4.878 -3.089 1.00 91.06 80 LEU A C 1
ATOM 646 O O . LEU A 1 80 ? 10.317 -4.367 -2.328 1.00 91.06 80 LEU A O 1
ATOM 650 N N . LYS A 1 81 ? 11.936 -5.875 -2.666 1.00 90.19 81 LYS A N 1
ATOM 651 C CA . LYS A 1 81 ? 11.793 -6.516 -1.340 1.00 90.19 81 LYS A CA 1
ATOM 652 C C . LYS A 1 81 ? 11.962 -5.547 -0.158 1.00 90.19 81 LYS A C 1
ATOM 654 O O . LYS A 1 81 ? 11.155 -5.634 0.772 1.00 90.19 81 LYS A O 1
ATOM 659 N N . PRO A 1 82 ? 12.964 -4.644 -0.122 1.00 91.00 82 PRO A N 1
ATOM 660 C CA . PRO A 1 82 ? 13.079 -3.644 0.939 1.00 91.00 82 PRO A CA 1
ATOM 661 C C . PRO A 1 82 ? 11.854 -2.728 1.020 1.00 91.00 82 PRO A C 1
ATOM 663 O O . PRO A 1 82 ? 11.321 -2.526 2.111 1.00 91.00 82 PRO A O 1
ATOM 666 N N . SER A 1 83 ? 11.358 -2.240 -0.119 1.00 91.12 83 SER A N 1
ATOM 667 C CA . SER A 1 83 ? 10.160 -1.392 -0.182 1.00 91.12 83 SER A CA 1
ATOM 668 C C . SER A 1 83 ? 8.909 -2.136 0.282 1.00 91.12 83 SER A C 1
ATOM 670 O O . SER A 1 83 ? 8.142 -1.594 1.073 1.00 91.12 83 SER A O 1
ATOM 672 N N . ALA A 1 84 ? 8.750 -3.406 -0.102 1.00 91.56 84 ALA A N 1
ATOM 673 C CA . ALA A 1 84 ? 7.663 -4.258 0.376 1.00 91.56 84 ALA A CA 1
ATOM 674 C C . ALA A 1 84 ? 7.701 -4.441 1.904 1.00 91.56 84 ALA A C 1
ATOM 676 O O . ALA A 1 84 ? 6.668 -4.380 2.569 1.00 91.56 84 ALA A O 1
ATOM 677 N N . ARG A 1 85 ? 8.896 -4.623 2.487 1.00 91.12 85 ARG A N 1
ATOM 678 C CA . ARG A 1 85 ? 9.073 -4.731 3.947 1.00 91.12 85 ARG A CA 1
ATOM 679 C C . ARG A 1 85 ? 8.730 -3.431 4.673 1.00 91.12 85 ARG A C 1
ATOM 681 O O . ARG A 1 85 ? 8.083 -3.498 5.715 1.00 91.12 85 ARG A O 1
ATOM 688 N N . ARG A 1 86 ? 9.136 -2.275 4.136 1.00 91.69 86 ARG A N 1
ATOM 689 C CA . ARG A 1 86 ? 8.773 -0.961 4.697 1.00 91.69 86 ARG A CA 1
ATOM 690 C C . ARG A 1 86 ? 7.266 -0.731 4.617 1.00 91.69 86 ARG A C 1
ATOM 692 O O . ARG A 1 86 ? 6.642 -0.507 5.644 1.00 91.69 86 ARG A O 1
ATOM 699 N N . ALA A 1 87 ? 6.672 -0.936 3.441 1.00 91.94 87 ALA A N 1
ATOM 700 C CA . ALA A 1 87 ? 5.231 -0.806 3.236 1.00 91.94 87 ALA A CA 1
ATOM 701 C C . ALA A 1 87 ? 4.425 -1.727 4.165 1.00 91.94 87 ALA A C 1
ATOM 703 O O . ALA A 1 87 ? 3.369 -1.339 4.666 1.00 91.94 87 ALA A O 1
ATOM 704 N N . PHE A 1 88 ? 4.934 -2.933 4.434 1.00 91.31 88 PHE A N 1
ATOM 705 C CA . PHE A 1 88 ? 4.340 -3.830 5.415 1.00 91.31 88 PHE A CA 1
ATOM 706 C C . PHE A 1 88 ? 4.411 -3.255 6.833 1.00 91.31 88 PHE A C 1
ATOM 708 O O . PHE A 1 88 ? 3.385 -3.189 7.507 1.00 91.31 88 PHE A O 1
ATOM 715 N N . ALA A 1 89 ? 5.586 -2.803 7.281 1.00 89.25 89 ALA A N 1
ATOM 716 C CA . ALA A 1 89 ? 5.743 -2.186 8.598 1.00 89.25 89 ALA A CA 1
ATOM 717 C C . ALA A 1 89 ? 4.815 -0.969 8.772 1.00 89.25 89 ALA A C 1
ATOM 719 O O . ALA A 1 89 ? 4.108 -0.872 9.775 1.00 89.25 89 ALA A O 1
ATOM 720 N N . ASP A 1 90 ? 4.727 -0.111 7.756 1.00 90.00 90 ASP A N 1
ATOM 721 C CA . ASP A 1 90 ? 3.830 1.046 7.748 1.00 90.00 90 ASP A CA 1
ATOM 722 C C . ASP A 1 90 ? 2.359 0.625 7.800 1.00 90.00 90 ASP A C 1
ATOM 724 O O . ASP A 1 90 ? 1.561 1.235 8.513 1.00 90.00 90 ASP A O 1
ATOM 728 N N . SER A 1 91 ? 1.986 -0.445 7.086 1.00 89.00 91 SER A N 1
ATOM 729 C CA . SER A 1 91 ? 0.619 -0.972 7.123 1.00 89.00 91 SER A CA 1
ATOM 730 C C . SER A 1 91 ? 0.229 -1.476 8.512 1.00 89.00 91 SER A C 1
ATOM 732 O O . SER A 1 91 ? -0.891 -1.239 8.950 1.00 89.00 91 SER A O 1
ATOM 734 N N . VAL A 1 92 ? 1.165 -2.096 9.233 1.00 87.81 92 VAL A N 1
ATOM 735 C CA . VAL A 1 92 ? 0.960 -2.605 10.594 1.00 87.81 92 VAL A CA 1
ATOM 736 C C . VAL A 1 92 ? 0.811 -1.448 11.581 1.00 87.81 92 VAL A C 1
ATOM 738 O O . VAL A 1 92 ? -0.092 -1.454 12.415 1.00 87.81 92 VAL A O 1
ATOM 741 N N . VAL A 1 93 ? 1.651 -0.416 11.455 1.00 86.69 93 VAL A N 1
ATOM 742 C CA . VAL A 1 93 ? 1.552 0.800 12.276 1.00 86.69 93 VAL A CA 1
ATOM 743 C C . VAL A 1 93 ? 0.245 1.543 12.007 1.00 86.69 93 VAL A C 1
ATOM 745 O O . VAL A 1 93 ? -0.411 1.983 12.951 1.00 86.69 93 VAL A O 1
ATOM 748 N N . ARG A 1 94 ? -0.158 1.670 10.738 1.00 87.44 94 ARG A N 1
ATOM 749 C CA . ARG A 1 94 ? -1.428 2.296 10.355 1.00 87.44 94 ARG A CA 1
ATOM 750 C C . ARG A 1 94 ? -2.616 1.509 10.900 1.00 87.44 94 ARG A C 1
ATOM 752 O O . ARG A 1 94 ? -3.450 2.094 11.580 1.00 87.44 94 ARG A O 1
ATOM 759 N N . TYR A 1 95 ? -2.629 0.192 10.707 1.00 85.50 95 TYR A N 1
ATOM 760 C CA . TYR A 1 95 ? -3.679 -0.683 11.227 1.00 85.50 95 TYR A CA 1
ATOM 761 C C . TYR A 1 95 ? -3.818 -0.574 12.752 1.00 85.50 95 TYR A C 1
ATOM 763 O O . TYR A 1 95 ? -4.930 -0.542 13.267 1.00 85.50 95 TYR A O 1
ATOM 771 N N . LYS A 1 96 ? -2.698 -0.437 13.479 1.00 85.75 96 LYS A N 1
ATOM 772 C CA . LYS A 1 96 ? -2.694 -0.202 14.932 1.00 85.75 96 LYS A CA 1
ATOM 773 C C . LYS A 1 96 ? -3.312 1.137 15.334 1.00 85.75 96 LYS A C 1
ATOM 775 O O . LYS A 1 96 ? -3.775 1.270 16.459 1.00 85.75 96 LYS A O 1
ATOM 780 N N . ARG A 1 97 ? -3.248 2.164 14.487 1.00 86.50 97 ARG A N 1
ATOM 781 C CA . ARG A 1 97 ? -3.847 3.478 14.783 1.00 86.50 97 ARG A CA 1
ATOM 782 C C . ARG A 1 97 ? -5.350 3.487 14.532 1.00 86.50 97 ARG A C 1
ATOM 784 O O . ARG A 1 97 ? -6.054 4.277 15.149 1.00 86.50 97 ARG A O 1
ATOM 791 N N . GLU A 1 98 ? -5.816 2.628 13.639 1.00 89.94 98 GLU A N 1
ATOM 792 C CA . GLU A 1 98 ? -7.225 2.492 13.304 1.00 89.94 98 GLU A CA 1
ATOM 793 C C . GLU A 1 98 ? -8.009 1.785 14.421 1.00 89.94 98 GLU A C 1
ATOM 795 O O . GLU A 1 98 ? -7.468 1.022 15.231 1.00 89.94 98 GLU A O 1
ATOM 800 N N . ILE A 1 99 ? -9.308 2.077 14.463 1.00 92.31 99 ILE A N 1
ATOM 801 C CA . ILE A 1 99 ? -10.265 1.468 15.380 1.00 92.31 99 ILE A CA 1
ATOM 802 C C . ILE A 1 99 ? -11.019 0.384 14.618 1.00 92.31 99 ILE A C 1
ATOM 804 O O . ILE A 1 99 ? -11.635 0.672 13.594 1.00 92.31 99 ILE A O 1
ATOM 808 N N . HIS A 1 100 ? -11.007 -0.839 15.148 1.00 91.56 100 HIS A N 1
ATOM 809 C CA . HIS A 1 100 ? -11.700 -1.988 14.571 1.00 91.56 100 HIS A CA 1
ATOM 810 C C . HIS A 1 100 ? -12.692 -2.577 15.572 1.00 91.56 100 HIS A C 1
ATOM 812 O O . HIS A 1 100 ? -12.655 -2.297 16.773 1.00 91.56 100 HIS A O 1
ATOM 818 N N . VAL A 1 101 ? -13.604 -3.419 15.090 1.00 93.44 101 VAL A N 1
ATOM 819 C CA . VAL A 1 101 ? -14.452 -4.207 15.990 1.00 93.44 101 VAL A CA 1
ATOM 820 C C . VAL A 1 101 ? -13.563 -5.131 16.825 1.00 93.44 101 VAL A C 1
ATOM 822 O O . VAL A 1 101 ? -12.683 -5.811 16.302 1.00 93.44 101 VAL A O 1
ATOM 825 N N . GLY A 1 102 ? -13.791 -5.148 18.136 1.00 91.69 102 GLY A N 1
ATOM 826 C CA . GLY A 1 102 ? -12.989 -5.885 19.108 1.00 91.69 102 GLY A CA 1
ATOM 827 C C . GLY A 1 102 ? -11.819 -5.095 19.696 1.00 91.69 102 GLY A C 1
ATOM 828 O O . GLY A 1 102 ? -11.236 -5.572 20.668 1.00 91.69 102 GLY A O 1
ATOM 829 N N . THR A 1 103 ? -11.503 -3.909 19.162 1.00 93.00 103 THR A N 1
ATOM 830 C CA . THR A 1 103 ? -10.415 -3.058 19.661 1.00 93.00 103 THR A CA 1
ATOM 831 C C . THR A 1 103 ? -10.688 -2.554 21.075 1.00 93.00 103 THR A C 1
ATOM 833 O O . THR A 1 103 ? -11.796 -2.098 21.382 1.00 93.00 103 THR A O 1
ATOM 836 N N . THR A 1 104 ? -9.656 -2.572 21.918 1.00 94.62 104 THR A N 1
ATOM 837 C CA . THR A 1 104 ? -9.652 -1.831 23.185 1.00 94.62 104 THR A CA 1
ATOM 838 C C . THR A 1 104 ? -9.148 -0.417 22.923 1.00 94.62 104 THR A C 1
ATOM 840 O O . THR A 1 104 ? -8.041 -0.218 22.417 1.00 94.62 104 THR A O 1
ATOM 843 N N . ALA A 1 105 ? -9.959 0.583 23.255 1.00 94.50 105 ALA A N 1
ATOM 844 C CA . ALA A 1 105 ? -9.666 1.978 22.968 1.00 94.50 105 ALA A CA 1
ATOM 845 C C . ALA A 1 105 ? -9.798 2.863 24.207 1.00 94.50 105 ALA A C 1
ATOM 847 O O . ALA A 1 105 ? -10.567 2.578 25.122 1.00 94.50 105 ALA A O 1
ATOM 848 N N . ARG A 1 106 ? -9.064 3.973 24.217 1.00 94.88 106 ARG A N 1
ATOM 849 C CA . ARG A 1 106 ? -9.169 5.025 25.226 1.00 94.88 106 ARG A CA 1
ATOM 850 C C . ARG A 1 106 ? -9.875 6.235 24.639 1.00 94.88 106 ARG A C 1
ATOM 852 O O . ARG A 1 106 ? -9.540 6.688 23.548 1.00 94.88 106 ARG A O 1
ATOM 859 N N . VAL A 1 107 ? -10.816 6.801 25.385 1.00 94.69 107 VAL A N 1
ATOM 860 C CA . VAL A 1 107 ? -11.479 8.051 25.005 1.00 94.69 107 VAL A CA 1
ATOM 861 C C . VAL A 1 107 ? -10.498 9.214 25.164 1.00 94.69 107 VAL A C 1
ATOM 863 O O . VAL A 1 107 ? -10.104 9.556 26.278 1.00 94.69 107 VAL A O 1
ATOM 866 N N . VAL A 1 108 ? -10.109 9.852 24.061 1.00 94.50 108 VAL A N 1
ATOM 867 C CA . VAL A 1 108 ? -9.208 11.023 24.070 1.00 94.50 108 VAL A CA 1
ATOM 868 C C . VAL A 1 108 ? -9.964 12.348 24.016 1.00 94.50 108 VAL A C 1
ATOM 870 O O . VAL A 1 108 ? -9.439 13.384 24.438 1.00 94.50 108 VAL A O 1
ATOM 873 N N . ARG A 1 109 ? -11.217 12.316 23.552 1.00 89.50 109 ARG A N 1
ATOM 874 C CA . ARG A 1 109 ? -12.109 13.473 23.454 1.00 89.50 109 ARG A CA 1
ATOM 875 C C . ARG A 1 109 ? -13.548 13.041 23.727 1.00 89.50 109 ARG A C 1
ATOM 877 O O . ARG A 1 109 ? -13.995 12.020 23.233 1.00 89.50 109 ARG A O 1
ATOM 884 N N . GLY A 1 110 ? -14.304 13.809 24.501 1.00 79.62 110 GLY A N 1
ATOM 885 C CA . GLY A 1 110 ? -15.697 13.457 24.772 1.00 79.62 110 GLY A CA 1
ATOM 886 C C . GLY A 1 110 ? -16.337 14.340 25.831 1.00 79.62 110 GLY A C 1
ATOM 887 O O . GLY A 1 110 ? -15.691 14.705 26.805 1.00 79.62 110 GLY A O 1
ATOM 888 N N . LYS A 1 111 ? -17.610 14.702 25.615 1.00 75.81 111 LYS A N 1
ATOM 889 C CA . LYS A 1 111 ? -18.449 15.386 26.617 1.00 75.81 111 LYS A CA 1
ATOM 890 C C . LYS A 1 111 ? -19.303 14.398 27.416 1.00 75.81 111 LYS A C 1
ATOM 892 O O . LYS A 1 111 ? -19.483 14.581 28.609 1.00 75.81 111 LYS A O 1
ATOM 897 N N . LYS A 1 112 ? -19.854 13.378 26.739 1.00 81.38 112 LYS A N 1
ATOM 898 C CA . LYS A 1 112 ? -20.748 12.370 27.343 1.00 81.38 112 LYS A CA 1
ATOM 899 C C . LYS A 1 112 ? -19.998 11.257 28.070 1.00 81.38 112 LYS A C 1
ATOM 901 O O . LYS A 1 112 ? -20.499 10.748 29.059 1.00 81.38 112 LYS A O 1
ATOM 906 N N . VAL A 1 113 ? -18.826 10.886 27.563 1.00 86.06 113 VAL A N 1
ATOM 907 C CA . VAL A 1 113 ? -17.938 9.897 28.179 1.00 86.06 113 VAL A CA 1
ATOM 908 C C . VAL A 1 113 ? -16.664 10.624 28.569 1.00 86.06 113 VAL A C 1
ATOM 910 O O . VAL A 1 113 ? -16.153 11.427 27.783 1.00 86.06 113 VAL A O 1
ATOM 913 N N . ALA A 1 114 ? -16.209 10.393 29.798 1.00 88.50 114 ALA A N 1
ATOM 914 C CA . ALA A 1 114 ? -15.049 11.074 30.343 1.00 88.50 114 ALA A CA 1
ATOM 915 C C . ALA A 1 114 ? -13.790 10.743 29.530 1.00 88.50 114 ALA A C 1
ATOM 917 O O . ALA A 1 114 ? -13.590 9.625 29.052 1.00 88.50 114 ALA A O 1
ATOM 918 N N . LYS A 1 115 ? -12.915 11.738 29.376 1.00 93.44 115 LYS A N 1
ATOM 919 C CA . LYS A 1 115 ? -11.595 11.520 28.787 1.00 93.44 115 LYS A CA 1
ATOM 920 C C . LYS A 1 115 ? -10.802 10.563 29.683 1.00 93.44 115 LYS A C 1
ATOM 922 O O . LYS A 1 115 ? -10.780 10.733 30.896 1.00 93.44 115 LYS A O 1
ATOM 927 N N . GLY A 1 116 ? -10.130 9.594 29.074 1.00 91.94 116 GLY A N 1
ATOM 928 C CA . GLY A 1 116 ? -9.352 8.565 29.761 1.00 91.94 116 GLY A CA 1
ATOM 929 C C . GLY A 1 116 ? -10.099 7.251 29.979 1.00 91.94 116 GLY A C 1
ATOM 930 O O . GLY A 1 116 ? -9.434 6.247 30.214 1.00 91.94 116 GLY A O 1
ATOM 931 N N . THR A 1 117 ? -11.431 7.219 29.833 1.00 93.19 117 THR A N 1
ATOM 932 C CA . THR A 1 117 ? -12.213 5.980 29.950 1.00 93.19 117 THR A CA 1
ATOM 933 C C . THR A 1 117 ? -11.752 4.952 28.920 1.00 93.19 117 THR A C 1
ATOM 935 O O . THR A 1 117 ? -11.599 5.274 27.735 1.00 93.19 117 THR A O 1
ATOM 938 N N . VAL A 1 118 ? -11.533 3.719 29.376 1.00 94.81 118 VAL A N 1
ATOM 939 C CA . VAL A 1 118 ? -11.236 2.575 28.516 1.00 94.81 118 VAL A CA 1
ATOM 940 C C . VAL A 1 118 ? -12.547 1.936 28.081 1.00 94.81 118 VAL A C 1
ATOM 942 O O . VAL A 1 118 ? -13.449 1.715 28.885 1.00 94.81 118 VAL A O 1
ATOM 945 N N . VAL A 1 119 ? -12.663 1.670 26.786 1.00 94.75 119 VAL A N 1
ATOM 946 C CA . VAL A 1 119 ? -13.855 1.086 26.180 1.00 94.75 119 VAL A CA 1
ATOM 947 C C . VAL A 1 119 ? -13.467 -0.030 25.220 1.00 94.75 119 VAL A C 1
ATOM 949 O O . VAL A 1 119 ? -12.400 -0.002 24.604 1.00 94.75 119 VAL A O 1
ATOM 952 N N . LYS A 1 120 ? -14.355 -1.008 25.053 1.00 96.31 120 LYS A N 1
ATOM 953 C CA . LYS A 1 120 ? -14.195 -2.098 24.090 1.00 96.31 120 LYS A CA 1
ATOM 954 C C . LYS A 1 120 ? -15.180 -1.942 22.944 1.00 96.31 120 LYS A C 1
ATOM 956 O O . LYS A 1 120 ? -16.390 -1.943 23.161 1.00 96.31 120 LYS A O 1
ATOM 961 N N . VAL A 1 121 ? -14.668 -1.819 21.726 1.00 96.00 121 VAL A N 1
ATOM 962 C CA . VAL A 1 121 ? -15.482 -1.606 20.525 1.00 96.00 121 VAL A CA 1
ATOM 963 C C . VAL A 1 121 ? -16.161 -2.913 20.124 1.00 96.00 121 VAL A C 1
ATOM 965 O O . VAL A 1 121 ? -15.500 -3.939 19.981 1.00 96.00 121 VAL A O 1
ATOM 968 N N . PHE A 1 122 ? -17.475 -2.890 19.910 1.00 96.69 122 PHE A N 1
ATOM 969 C CA . PHE A 1 122 ? -18.241 -4.048 19.426 1.00 96.69 122 PHE A CA 1
ATOM 970 C C . PHE A 1 122 ? -18.916 -3.795 18.073 1.00 96.69 122 PHE A C 1
ATOM 972 O O . PHE A 1 122 ? -19.345 -4.742 17.419 1.00 96.69 122 PHE A O 1
ATOM 979 N N . TRP A 1 123 ? -19.023 -2.534 17.653 1.00 96.75 123 TRP A N 1
ATOM 980 C CA . TRP A 1 123 ? -19.663 -2.156 16.398 1.00 96.75 123 TRP A CA 1
ATOM 981 C C . TRP A 1 123 ? -19.037 -0.889 15.826 1.00 96.75 123 TRP A C 1
ATOM 983 O O . TRP A 1 123 ? -18.660 0.012 16.577 1.00 96.75 123 TRP A O 1
ATOM 993 N N . ILE A 1 124 ? -18.963 -0.810 14.499 1.00 95.88 124 ILE A N 1
ATOM 994 C CA . ILE A 1 124 ? -18.535 0.374 13.755 1.00 95.88 124 ILE A CA 1
ATOM 995 C C . ILE A 1 124 ? -19.499 0.566 12.589 1.00 95.88 124 ILE A C 1
ATOM 997 O O . ILE A 1 124 ? -19.839 -0.397 11.903 1.00 95.88 124 ILE A O 1
ATOM 1001 N N . GLY A 1 125 ? -19.909 1.805 12.349 1.00 94.06 125 GLY A N 1
ATOM 1002 C CA . GLY A 1 125 ? -20.678 2.156 11.167 1.00 94.06 125 GLY A CA 1
ATOM 1003 C C . GLY A 1 125 ? -20.628 3.642 10.872 1.00 94.06 125 GLY A C 1
ATOM 1004 O O . GLY A 1 125 ? -20.123 4.443 11.659 1.00 94.06 125 GLY A O 1
ATOM 1005 N N . GLU A 1 126 ? -21.144 4.006 9.709 1.00 92.25 126 GLU A N 1
ATOM 1006 C CA . GLU A 1 126 ? -21.117 5.378 9.220 1.00 92.25 126 GLU A CA 1
ATOM 1007 C C . GLU A 1 126 ? -22.470 6.055 9.388 1.00 92.25 126 GLU A C 1
ATOM 1009 O O . GLU A 1 126 ? -23.533 5.438 9.279 1.00 92.25 126 GLU A O 1
ATOM 1014 N N . LYS A 1 127 ? -22.429 7.359 9.645 1.00 86.06 127 LYS A N 1
ATOM 1015 C CA . LYS A 1 127 ? -23.612 8.205 9.727 1.00 86.06 127 LYS A CA 1
ATOM 1016 C C . LYS A 1 127 ? -23.366 9.497 8.947 1.00 86.06 127 LYS A C 1
ATOM 1018 O O . LYS A 1 127 ? -22.325 10.113 9.150 1.00 86.06 127 LYS A O 1
ATOM 1023 N N . PRO A 1 128 ? -24.314 9.970 8.122 1.00 82.94 128 PRO A N 1
ATOM 1024 C CA . PRO A 1 128 ? -24.183 11.271 7.473 1.00 82.94 128 PRO A CA 1
ATOM 1025 C C . PRO A 1 128 ? -24.116 12.399 8.510 1.00 82.94 128 PRO A C 1
ATOM 1027 O O . PRO A 1 128 ? -24.863 12.395 9.503 1.00 82.94 128 PRO A O 1
ATOM 1030 N N . THR A 1 129 ? -23.235 13.369 8.271 1.00 79.19 129 THR A N 1
ATOM 1031 C CA . THR A 1 129 ? -23.080 14.549 9.131 1.00 79.19 129 THR A CA 1
ATOM 1032 C C . THR A 1 129 ? -24.308 15.457 9.066 1.00 79.19 129 THR A C 1
ATOM 1034 O O . THR A 1 129 ? -25.165 15.338 8.190 1.00 79.19 129 THR A O 1
ATOM 1037 N N . PHE A 1 130 ? -24.434 16.391 10.013 1.00 70.69 130 PHE A N 1
ATOM 1038 C CA . PHE A 1 130 ? -25.524 17.375 9.985 1.00 70.69 130 PHE A CA 1
ATOM 1039 C C . PHE A 1 130 ? -25.487 18.246 8.717 1.00 70.69 130 PHE A C 1
ATOM 1041 O O . PHE A 1 130 ? -26.535 18.561 8.159 1.00 70.69 130 PHE A O 1
ATOM 1048 N N . LEU A 1 131 ? -24.284 18.585 8.243 1.00 68.88 131 LEU A N 1
ATOM 1049 C CA . LEU A 1 131 ? -24.069 19.307 6.988 1.00 68.88 131 LEU A CA 1
ATOM 1050 C C . LEU A 1 131 ? -24.559 18.495 5.785 1.00 68.88 131 LEU A C 1
ATOM 1052 O O . LEU A 1 131 ? -25.362 19.011 5.011 1.00 68.88 131 LEU A O 1
ATOM 1056 N N . ALA A 1 132 ? -24.180 17.216 5.698 1.00 68.25 132 ALA A N 1
ATOM 1057 C CA . ALA A 1 132 ? -24.650 16.302 4.655 1.00 68.25 132 ALA A CA 1
ATOM 1058 C C . ALA A 1 132 ? -26.175 16.106 4.666 1.00 68.25 132 ALA A C 1
ATOM 1060 O O . ALA A 1 132 ? -26.805 15.959 3.626 1.00 68.25 132 ALA A O 1
ATOM 1061 N N . LYS A 1 133 ? -26.809 16.148 5.843 1.00 67.50 133 LYS A N 1
ATOM 1062 C CA . LYS A 1 133 ? -28.276 16.072 5.951 1.00 67.50 133 LYS A CA 1
ATOM 1063 C C . LYS A 1 133 ? -28.999 17.327 5.465 1.00 67.50 133 LYS A C 1
ATOM 1065 O O . LYS A 1 133 ? -30.160 17.230 5.086 1.00 67.50 133 LYS A O 1
ATOM 1070 N N . ARG A 1 134 ? -28.360 18.497 5.549 1.00 72.69 134 ARG A N 1
ATOM 1071 C CA . ARG A 1 134 ? -28.956 19.786 5.163 1.00 72.69 134 ARG A CA 1
ATOM 1072 C C . ARG A 1 134 ? -28.733 20.109 3.686 1.00 72.69 134 ARG A C 1
ATOM 1074 O O . ARG A 1 134 ? -29.567 20.784 3.093 1.00 72.69 134 ARG A O 1
ATOM 1081 N N . TYR A 1 135 ? -27.627 19.640 3.117 1.00 68.06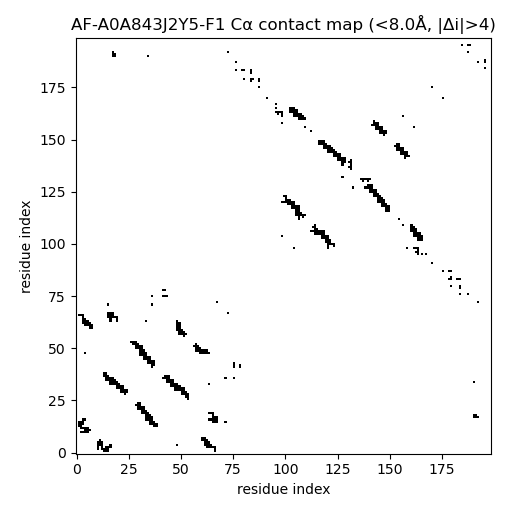 135 TYR A N 1
ATOM 1082 C CA . TYR A 1 135 ? -27.244 19.886 1.732 1.00 68.06 135 TYR A CA 1
ATOM 1083 C C . TYR A 1 135 ? -27.049 18.560 1.002 1.00 68.06 135 TYR A C 1
ATOM 1085 O O . TYR A 1 135 ? -26.078 17.849 1.243 1.00 68.06 135 TYR A O 1
ATOM 1093 N N . GLU A 1 136 ? -27.953 18.260 0.072 1.00 65.62 136 GLU A N 1
ATOM 1094 C CA . GLU A 1 136 ? -28.013 16.989 -0.668 1.00 65.62 136 GLU A CA 1
ATOM 1095 C C . GLU A 1 136 ? -26.741 16.684 -1.489 1.00 65.62 136 GLU A C 1
ATOM 1097 O O . GLU A 1 136 ? -26.443 15.529 -1.788 1.00 65.62 136 GLU A O 1
ATOM 1102 N N . TYR A 1 137 ? -25.940 17.707 -1.804 1.00 70.88 137 TYR A N 1
ATOM 1103 C CA . TYR A 1 137 ? -24.693 17.575 -2.563 1.00 70.88 137 TYR A CA 1
ATOM 1104 C C . TYR A 1 137 ? -23.442 17.325 -1.700 1.00 70.88 137 TYR A C 1
ATOM 1106 O O . TYR A 1 137 ? -22.371 17.064 -2.249 1.00 70.88 137 TYR A O 1
ATOM 1114 N N . ILE A 1 138 ? -23.539 17.384 -0.365 1.00 69.81 138 ILE A N 1
ATOM 1115 C CA . ILE A 1 138 ? -22.403 17.151 0.539 1.00 69.81 138 ILE A CA 1
ATOM 1116 C C . ILE A 1 138 ? -22.429 15.692 1.013 1.00 69.81 138 ILE A C 1
ATOM 1118 O O . ILE A 1 138 ? -23.307 15.289 1.770 1.00 69.81 138 ILE A O 1
ATOM 1122 N N . ARG A 1 139 ? -21.441 14.888 0.598 1.00 68.44 139 ARG A N 1
ATOM 1123 C CA . ARG A 1 139 ? -21.299 13.468 0.989 1.00 68.44 139 ARG A CA 1
ATOM 1124 C C . ARG A 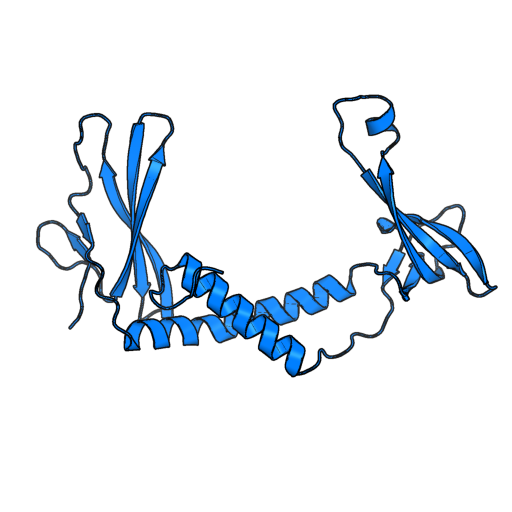1 139 ? -20.325 13.273 2.152 1.00 68.44 139 ARG A C 1
ATOM 1126 O O . ARG A 1 139 ? -19.401 12.471 2.068 1.00 68.44 139 ARG A O 1
ATOM 1133 N N . GLU A 1 140 ? -20.515 14.018 3.232 1.00 81.38 140 GLU A N 1
ATOM 1134 C CA . GLU A 1 140 ? -19.714 13.838 4.444 1.00 81.38 140 GLU A CA 1
ATOM 1135 C C . GLU A 1 140 ? -20.359 12.821 5.392 1.00 81.38 140 GLU A C 1
ATOM 1137 O O . GLU A 1 140 ? -21.521 12.958 5.796 1.00 81.38 140 GLU A O 1
ATOM 1142 N N . THR A 1 141 ? -19.585 11.812 5.791 1.00 85.88 141 THR A N 1
ATOM 1143 C CA . THR A 1 141 ? -19.970 10.824 6.803 1.00 85.88 141 THR A CA 1
ATOM 1144 C C . THR A 1 141 ? -19.032 10.882 8.006 1.00 85.88 141 THR A C 1
ATOM 1146 O O . THR A 1 141 ? -17.858 11.228 7.911 1.00 85.88 141 THR A O 1
ATOM 1149 N N . GLU A 1 142 ? -19.580 10.568 9.175 1.00 88.81 142 GLU A N 1
ATOM 1150 C CA . GLU A 1 142 ? -18.852 10.374 10.423 1.00 88.81 142 GLU A CA 1
ATOM 1151 C C . GLU A 1 142 ? -18.882 8.895 10.799 1.00 88.81 142 GLU A C 1
ATOM 1153 O O . GLU A 1 142 ? -19.943 8.262 10.811 1.00 88.81 142 GLU A O 1
ATOM 1158 N N . THR A 1 143 ? -17.726 8.356 11.176 1.00 92.50 143 THR A N 1
ATOM 1159 C CA . THR A 1 143 ? -17.618 6.996 11.703 1.00 92.50 143 THR A CA 1
ATOM 1160 C C . THR A 1 143 ? -17.974 6.978 13.188 1.00 92.50 143 THR A C 1
ATOM 1162 O O . THR A 1 143 ? -17.350 7.660 14.008 1.00 92.50 143 THR A O 1
ATOM 1165 N N . ILE A 1 144 ? -18.971 6.174 13.547 1.00 93.69 144 ILE A N 1
ATOM 1166 C CA . ILE A 1 144 ? -19.449 5.979 14.915 1.00 93.69 144 ILE A CA 1
ATOM 1167 C C . ILE A 1 144 ? -19.081 4.572 15.381 1.00 93.69 144 ILE A C 1
ATOM 1169 O O . ILE A 1 144 ? -19.302 3.589 14.677 1.00 93.69 144 ILE A O 1
ATOM 1173 N N . CYS A 1 145 ? -18.566 4.481 16.600 1.00 94.12 145 CYS A N 1
ATOM 1174 C CA . CYS A 1 145 ? -18.263 3.243 17.294 1.00 94.12 145 CYS A CA 1
ATOM 1175 C C . CYS A 1 145 ? -19.282 3.011 18.415 1.00 94.12 145 CYS A C 1
ATOM 1177 O O . CYS A 1 145 ? -19.549 3.899 19.230 1.00 94.12 145 CYS A O 1
ATOM 1179 N N . GLY A 1 146 ? -19.838 1.803 18.455 1.00 94.94 146 GLY A N 1
ATOM 1180 C CA . GLY A 1 146 ? -20.527 1.270 19.623 1.00 94.94 146 GLY A CA 1
ATOM 1181 C C . GLY A 1 146 ? -19.508 0.570 20.513 1.00 94.94 146 GLY A C 1
ATOM 1182 O O . GLY A 1 146 ? -18.803 -0.333 20.048 1.00 94.94 146 GLY A O 1
ATOM 1183 N N . CYS A 1 147 ? -19.423 0.982 21.775 1.00 95.50 147 CYS A N 1
ATOM 1184 C CA . CYS A 1 147 ? -18.468 0.438 22.733 1.00 95.50 147 CYS A CA 1
ATOM 1185 C C . CYS A 1 147 ? -19.149 0.023 24.041 1.00 95.50 147 CYS A C 1
ATOM 1187 O O . CYS A 1 147 ? -20.194 0.562 24.402 1.00 95.50 147 CYS A O 1
ATOM 1189 N N . TYR A 1 148 ? -18.530 -0.914 24.753 1.00 95.31 148 TYR A N 1
ATOM 1190 C CA . TYR A 1 148 ? -18.816 -1.198 26.157 1.00 95.31 148 TYR A CA 1
ATOM 1191 C C . TYR A 1 148 ? -17.787 -0.488 27.030 1.00 95.31 148 TYR A C 1
ATOM 1193 O O . TYR A 1 148 ? -16.593 -0.557 26.727 1.00 95.31 148 TYR A O 1
ATOM 1201 N N . ASP A 1 149 ? -18.231 0.202 28.074 1.00 90.25 149 ASP A N 1
ATOM 1202 C CA . ASP A 1 149 ? -17.331 0.738 29.096 1.00 90.25 149 ASP A CA 1
ATOM 1203 C C . ASP A 1 149 ? -16.920 -0.338 30.121 1.00 90.25 149 ASP A C 1
ATOM 1205 O O . ASP A 1 149 ? -17.313 -1.503 30.022 1.00 90.25 149 ASP A O 1
ATOM 1209 N N . GLU A 1 150 ? -16.114 0.043 31.114 1.00 87.06 150 GLU A N 1
ATOM 1210 C CA . GLU A 1 150 ? -15.651 -0.859 32.182 1.00 87.06 150 GLU A CA 1
ATOM 1211 C C . GLU A 1 150 ? -16.792 -1.444 33.033 1.00 87.06 150 GLU A C 1
ATOM 1213 O O . GLU A 1 150 ? -16.614 -2.490 33.656 1.00 87.06 150 GLU A O 1
ATOM 1218 N N . LYS A 1 151 ? -17.963 -0.797 33.054 1.00 88.81 151 LYS A N 1
ATOM 1219 C CA . LYS A 1 151 ? -19.156 -1.251 33.782 1.00 88.81 151 LYS A CA 1
ATOM 1220 C C . LYS A 1 151 ? -20.060 -2.143 32.928 1.00 88.81 151 LYS A C 1
ATOM 1222 O O . LYS A 1 151 ? -21.003 -2.729 33.452 1.00 88.81 151 LYS A O 1
ATOM 1227 N N . GLY A 1 152 ? -19.762 -2.279 31.635 1.00 88.69 152 GLY A N 1
ATOM 1228 C CA . GLY A 1 152 ? -20.580 -3.007 30.668 1.00 88.69 152 GLY A CA 1
ATOM 1229 C C . GLY A 1 152 ? -21.700 -2.167 30.049 1.00 88.69 152 GLY A C 1
ATOM 1230 O O . GLY A 1 152 ? -22.525 -2.711 29.311 1.00 88.69 152 GLY A O 1
ATOM 1231 N N . ASP A 1 153 ? -21.725 -0.855 30.294 1.00 91.81 153 ASP A N 1
ATOM 1232 C CA . ASP A 1 153 ? -22.711 0.049 29.716 1.00 91.81 153 ASP A CA 1
ATOM 1233 C C . ASP A 1 153 ? -22.393 0.335 28.245 1.00 91.81 153 ASP A C 1
ATOM 1235 O O . ASP A 1 153 ? -21.240 0.489 27.828 1.00 91.81 153 ASP A O 1
ATOM 1239 N N . LYS A 1 154 ? -23.449 0.419 27.430 1.00 93.75 154 LYS A N 1
ATOM 1240 C CA . LYS A 1 154 ? -23.327 0.727 26.002 1.00 93.75 154 LYS A CA 1
ATOM 1241 C C . LYS A 1 154 ? -23.148 2.223 25.795 1.00 93.75 154 LYS A C 1
ATOM 1243 O O . LYS A 1 154 ? -24.024 3.018 26.133 1.00 93.75 154 LYS A O 1
ATOM 1248 N N . VAL A 1 155 ? -22.066 2.592 25.123 1.00 92.56 155 VAL A N 1
ATOM 1249 C CA . VAL A 1 155 ? -21.768 3.972 24.739 1.00 92.56 155 VAL A CA 1
ATOM 1250 C C . VAL A 1 155 ? -21.561 4.091 23.235 1.00 92.56 155 VAL A C 1
ATOM 1252 O O . VAL A 1 155 ? -21.054 3.186 22.576 1.00 92.56 155 VAL A O 1
ATOM 1255 N N . TRP A 1 156 ? -21.955 5.239 22.689 1.00 92.56 156 TRP A N 1
ATOM 1256 C CA . TRP A 1 156 ? -21.792 5.573 21.276 1.00 92.56 156 TRP A CA 1
ATOM 1257 C C . TRP A 1 156 ? -20.868 6.776 21.157 1.00 92.56 156 TRP A C 1
ATOM 1259 O O . TRP A 1 156 ? -21.178 7.857 21.667 1.00 92.56 156 TRP A O 1
ATOM 1269 N N . ILE A 1 157 ? -19.724 6.586 20.507 1.00 92.19 157 ILE A N 1
ATOM 1270 C CA . ILE A 1 157 ? -18.647 7.577 20.432 1.00 92.19 157 ILE A CA 1
ATOM 1271 C C . ILE A 1 157 ? -18.128 7.618 18.996 1.00 92.19 157 ILE A C 1
ATOM 1273 O O . ILE A 1 157 ? -18.116 6.603 18.309 1.00 92.19 157 ILE A O 1
ATOM 1277 N N . LYS A 1 158 ? -17.712 8.789 18.512 1.00 92.50 158 LYS A N 1
ATOM 1278 C CA . LYS A 1 158 ? -17.069 8.894 17.198 1.00 92.50 158 LYS A CA 1
ATOM 1279 C C . LYS A 1 158 ? -15.717 8.177 17.200 1.00 92.50 158 LYS A C 1
ATOM 1281 O O . LYS A 1 158 ? -14.981 8.286 18.177 1.00 92.50 158 LYS A O 1
ATOM 1286 N N . ALA A 1 159 ? -15.355 7.527 16.098 1.00 92.31 159 ALA A N 1
ATOM 1287 C CA . ALA A 1 159 ? -14.060 6.853 15.978 1.00 92.31 159 ALA A CA 1
ATOM 1288 C C . ALA A 1 159 ? -12.880 7.825 16.181 1.00 92.31 159 ALA A C 1
ATOM 1290 O O . ALA A 1 159 ? -11.925 7.491 16.869 1.00 92.31 159 ALA A O 1
ATOM 1291 N N . GLU A 1 160 ? -12.996 9.065 15.687 1.00 92.00 160 GLU A N 1
ATOM 1292 C CA . GLU A 1 160 ? -11.995 10.137 15.864 1.00 92.00 160 GLU A CA 1
ATOM 1293 C C . GLU A 1 160 ? -11.719 10.522 17.330 1.00 92.00 160 GLU A C 1
ATOM 1295 O O . GLU A 1 160 ? -10.741 11.204 17.631 1.00 92.00 160 GLU A O 1
ATOM 1300 N N . TYR A 1 161 ? -12.593 10.130 18.258 1.00 94.25 161 TYR A N 1
ATOM 1301 C CA . TYR A 1 161 ? -12.473 10.433 19.687 1.00 94.25 161 TYR A CA 1
ATOM 1302 C C . TYR A 1 161 ? -11.864 9.285 20.488 1.00 94.25 161 TYR A C 1
ATOM 1304 O O . TYR A 1 161 ? -11.714 9.392 21.711 1.00 94.25 161 TYR A O 1
ATOM 1312 N N . LEU A 1 162 ? -11.522 8.199 19.804 1.00 93.94 162 LEU A N 1
ATOM 1313 C CA . LEU A 1 162 ? -10.953 6.996 20.371 1.00 93.94 162 LEU A CA 1
ATOM 1314 C C . LEU A 1 162 ? -9.501 6.854 19.922 1.00 93.94 162 LEU A C 1
ATOM 1316 O O . LEU A 1 162 ? -9.152 7.101 18.773 1.00 93.94 162 LEU A O 1
ATOM 1320 N N . GLU A 1 163 ? -8.657 6.417 20.845 1.00 94.62 163 GLU A N 1
ATOM 1321 C CA . GLU A 1 163 ? -7.288 6.004 20.571 1.00 94.62 163 GLU A CA 1
ATOM 1322 C C . GLU A 1 163 ? -7.171 4.502 20.809 1.00 94.62 163 GLU A C 1
ATOM 1324 O O . GLU A 1 163 ? -7.503 4.018 21.890 1.00 94.62 163 GLU A O 1
ATOM 1329 N N . ASN A 1 164 ? -6.682 3.759 19.817 1.00 94.06 164 ASN A N 1
ATOM 1330 C CA . ASN A 1 164 ? -6.405 2.335 19.966 1.00 94.06 164 ASN A CA 1
ATOM 1331 C C . ASN A 1 164 ? -5.226 2.114 20.935 1.00 94.06 164 ASN A C 1
ATOM 1333 O O . ASN A 1 164 ? -4.096 2.560 20.681 1.00 94.06 164 ASN A O 1
ATOM 1337 N N . ILE A 1 165 ? -5.498 1.404 22.033 1.00 93.31 165 ILE A N 1
ATOM 1338 C CA . ILE A 1 165 ? -4.520 1.075 23.079 1.00 93.31 165 ILE A CA 1
ATOM 1339 C C . ILE A 1 165 ? -4.139 -0.408 23.100 1.00 93.31 165 ILE A C 1
ATOM 1341 O O . ILE A 1 165 ? -3.381 -0.819 23.980 1.00 93.31 165 ILE A O 1
ATOM 1345 N N . ASP A 1 166 ? -4.632 -1.211 22.155 1.00 89.38 166 ASP A N 1
ATOM 1346 C CA . ASP A 1 166 ? -4.222 -2.606 22.052 1.00 89.38 166 ASP A CA 1
ATOM 1347 C C . ASP A 1 166 ? -2.704 -2.700 21.806 1.00 89.38 166 ASP A C 1
ATOM 1349 O O . ASP A 1 166 ? -2.118 -1.875 21.086 1.00 89.38 166 ASP A O 1
ATOM 1353 N N . PRO A 1 167 ? -2.034 -3.713 22.391 1.00 84.38 167 PRO A N 1
ATOM 1354 C CA . PRO A 1 167 ? -0.618 -3.924 22.152 1.00 84.38 167 PRO A CA 1
ATOM 1355 C C . PRO A 1 167 ? -0.385 -4.228 20.674 1.00 84.38 167 PRO A C 1
ATOM 1357 O O . PRO A 1 167 ? -1.162 -4.944 20.034 1.00 84.38 167 PRO A O 1
ATOM 1360 N N . LEU A 1 168 ? 0.728 -3.724 20.138 1.00 80.06 168 LEU A N 1
ATOM 1361 C CA . LEU A 1 168 ? 1.140 -4.054 18.782 1.00 80.06 168 LEU A CA 1
ATOM 1362 C C . LEU A 1 168 ? 1.417 -5.558 18.709 1.00 80.06 168 LEU A C 1
ATOM 1364 O O . LEU A 1 168 ? 2.437 -6.043 19.201 1.00 80.06 168 LEU A O 1
ATOM 1368 N N . LYS A 1 169 ? 0.501 -6.311 18.102 1.00 74.06 169 LYS A N 1
ATOM 1369 C CA . LYS A 1 169 ? 0.736 -7.725 17.831 1.00 74.06 169 LYS A CA 1
ATOM 1370 C C . LYS A 1 169 ? 1.705 -7.832 16.665 1.00 74.06 169 LYS A C 1
ATOM 1372 O O . LYS A 1 169 ? 1.459 -7.275 15.597 1.00 74.06 169 LYS A O 1
ATOM 1377 N N . SER A 1 170 ? 2.802 -8.556 16.880 1.00 72.12 170 SER A N 1
ATOM 1378 C CA . SER A 1 170 ? 3.702 -8.922 15.792 1.00 72.12 170 SER A CA 1
ATOM 1379 C C . SER A 1 170 ? 2.909 -9.756 14.780 1.00 72.12 170 SER A C 1
ATOM 1381 O O . SER A 1 170 ? 2.332 -10.776 15.172 1.00 72.12 170 SER A O 1
ATOM 1383 N N . PRO A 1 171 ? 2.828 -9.335 13.510 1.00 75.94 171 PRO A N 1
ATOM 1384 C CA . PRO A 1 171 ? 2.101 -10.088 12.501 1.00 75.94 171 PRO A CA 1
ATOM 1385 C C . PRO A 1 171 ? 2.673 -11.492 12.331 1.00 75.94 171 PRO A C 1
ATOM 1387 O O . PRO A 1 171 ? 3.886 -11.707 12.450 1.00 75.94 171 PRO A O 1
ATOM 1390 N N . ASN A 1 172 ? 1.822 -12.449 11.967 1.00 83.75 172 ASN A N 1
ATOM 1391 C CA . ASN A 1 172 ? 2.297 -13.799 11.696 1.00 83.75 172 ASN A CA 1
ATOM 1392 C C . ASN A 1 172 ? 3.211 -13.791 10.451 1.00 83.75 172 ASN A C 1
ATOM 1394 O O . ASN A 1 172 ? 2.959 -13.093 9.464 1.00 83.75 172 ASN A O 1
ATOM 1398 N N . ALA A 1 173 ? 4.261 -14.617 10.458 1.00 87.38 173 ALA A N 1
ATOM 1399 C CA . ALA A 1 173 ? 5.133 -14.841 9.307 1.00 87.38 173 ALA A CA 1
ATOM 1400 C C . ALA A 1 173 ? 4.349 -15.158 8.017 1.00 87.38 173 ALA A C 1
ATOM 1402 O O . ALA A 1 173 ? 4.770 -14.744 6.934 1.00 87.38 173 ALA A O 1
ATOM 1403 N N . LYS A 1 174 ? 3.200 -15.841 8.130 1.00 89.06 174 LYS A N 1
ATOM 1404 C CA . LYS A 1 174 ? 2.306 -16.143 7.001 1.00 89.06 174 LYS A CA 1
ATOM 1405 C C . LYS A 1 174 ? 1.692 -14.882 6.380 1.00 89.06 174 LYS A C 1
ATOM 1407 O O . LYS A 1 174 ? 1.721 -14.741 5.161 1.00 89.06 174 LYS A O 1
ATOM 1412 N N . GLU A 1 175 ? 1.185 -13.964 7.199 1.00 87.00 175 GLU A N 1
ATOM 1413 C CA . GLU A 1 175 ? 0.573 -12.704 6.745 1.00 87.00 175 GLU A CA 1
ATOM 1414 C C . GLU A 1 175 ? 1.615 -11.792 6.108 1.00 87.00 175 GLU A C 1
ATOM 1416 O O . GLU A 1 175 ? 1.411 -11.285 5.008 1.00 87.00 175 GLU A O 1
ATOM 1421 N N . ARG A 1 176 ? 2.784 -11.677 6.747 1.00 89.88 176 ARG A N 1
ATOM 1422 C CA . ARG A 1 176 ? 3.926 -10.941 6.198 1.00 89.88 176 ARG A CA 1
ATOM 1423 C C . ARG A 1 176 ? 4.342 -11.483 4.833 1.00 89.88 176 ARG A C 1
ATOM 1425 O O . ARG A 1 176 ? 4.582 -10.710 3.911 1.00 89.88 176 ARG A O 1
ATOM 1432 N N . LYS A 1 177 ? 4.452 -12.810 4.700 1.00 91.06 177 LYS A N 1
ATOM 1433 C CA . LYS A 1 177 ? 4.824 -13.448 3.431 1.00 91.06 177 LYS A CA 1
ATOM 1434 C C . LYS A 1 177 ? 3.785 -13.157 2.350 1.00 91.06 177 LYS A C 1
ATOM 1436 O O . LYS A 1 177 ? 4.179 -12.790 1.251 1.00 91.06 177 LYS A O 1
ATOM 1441 N N . LYS A 1 178 ? 2.495 -13.284 2.677 1.00 91.75 178 LYS A N 1
ATOM 1442 C CA . LYS A 1 178 ? 1.398 -12.975 1.755 1.00 91.75 178 LYS A CA 1
ATOM 1443 C C . LYS A 1 178 ? 1.467 -11.521 1.283 1.00 91.75 178 LYS A C 1
ATOM 1445 O O . LYS A 1 178 ? 1.556 -11.292 0.089 1.00 91.75 178 LYS A O 1
ATOM 1450 N N . PHE A 1 179 ? 1.555 -10.562 2.207 1.00 91.94 179 PHE A N 1
ATOM 1451 C CA . PHE A 1 179 ? 1.631 -9.140 1.864 1.00 91.94 179 PHE A CA 1
ATOM 1452 C C . PHE A 1 179 ? 2.825 -8.815 0.960 1.00 91.94 179 PHE A C 1
ATOM 1454 O O . PHE A 1 179 ? 2.683 -8.073 -0.004 1.00 91.94 179 PHE A O 1
ATOM 1461 N N . ILE A 1 180 ? 4.011 -9.354 1.265 1.00 91.19 180 ILE A N 1
ATOM 1462 C CA . ILE A 1 180 ? 5.213 -9.090 0.462 1.00 91.19 180 ILE A CA 1
ATOM 1463 C C . ILE A 1 180 ? 5.056 -9.643 -0.957 1.00 91.19 180 ILE A C 1
ATOM 1465 O O . ILE A 1 180 ? 5.461 -8.970 -1.900 1.00 91.19 180 ILE A O 1
ATOM 1469 N N . ILE A 1 181 ? 4.489 -10.844 -1.107 1.00 91.00 181 ILE A N 1
ATOM 1470 C CA . ILE A 1 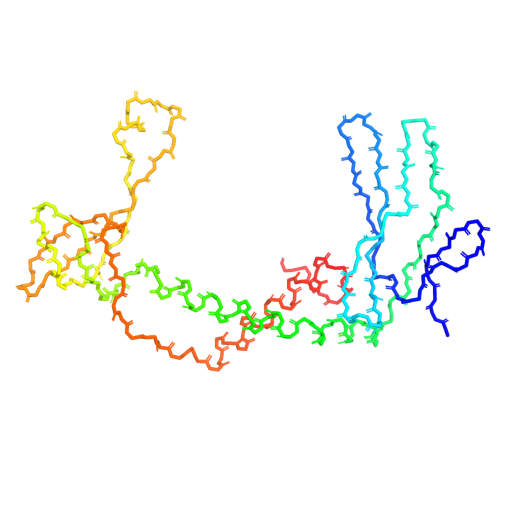181 ? 4.223 -11.439 -2.423 1.00 91.00 181 ILE A CA 1
ATOM 1471 C C . ILE A 1 181 ? 3.212 -10.577 -3.181 1.00 91.00 181 ILE A C 1
ATOM 1473 O O . ILE A 1 181 ? 3.540 -10.096 -4.258 1.00 91.00 181 ILE A O 1
ATOM 1477 N N . ASP A 1 182 ? 2.063 -10.277 -2.571 1.00 92.00 182 ASP A N 1
ATOM 1478 C CA . ASP A 1 182 ? 1.005 -9.470 -3.188 1.00 92.00 182 ASP A CA 1
ATOM 1479 C C . ASP 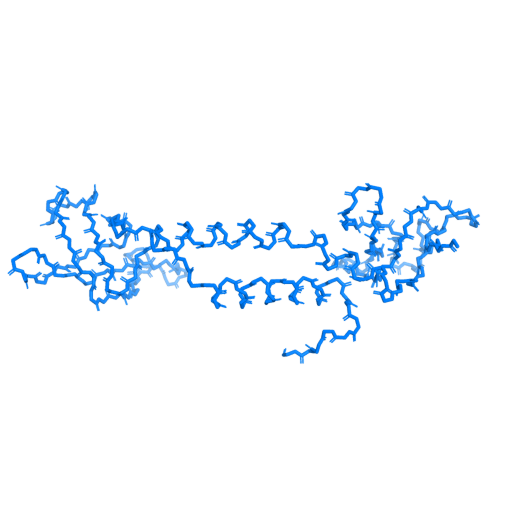A 1 182 ? 1.524 -8.076 -3.605 1.00 92.00 182 ASP A C 1
ATOM 1481 O O . ASP A 1 182 ? 1.200 -7.572 -4.680 1.00 92.00 182 ASP A O 1
ATOM 1485 N N . TYR A 1 183 ? 2.377 -7.452 -2.781 1.00 92.69 183 TYR A N 1
ATOM 1486 C CA . TYR A 1 183 ? 3.015 -6.169 -3.089 1.00 92.69 183 TYR A CA 1
ATOM 1487 C C . TYR A 1 183 ? 3.936 -6.264 -4.309 1.00 92.69 183 TYR A C 1
ATOM 1489 O O . TYR A 1 183 ? 3.876 -5.415 -5.200 1.00 92.69 183 TYR A O 1
ATOM 1497 N N . ILE A 1 184 ? 4.812 -7.273 -4.332 1.00 91.62 184 ILE A N 1
ATOM 1498 C CA . ILE A 1 184 ? 5.765 -7.475 -5.425 1.00 91.62 184 ILE A CA 1
ATOM 1499 C C . ILE A 1 184 ? 5.013 -7.797 -6.715 1.00 91.62 184 ILE A C 1
ATOM 1501 O O . ILE A 1 184 ? 5.325 -7.200 -7.739 1.00 91.62 184 ILE A O 1
ATOM 1505 N N . ASP A 1 185 ? 4.000 -8.660 -6.662 1.00 90.31 185 ASP A N 1
ATOM 1506 C CA . ASP A 1 185 ? 3.201 -9.048 -7.825 1.00 90.31 185 ASP A CA 1
ATOM 1507 C C . ASP A 1 185 ? 2.439 -7.851 -8.401 1.00 90.31 185 ASP A C 1
ATOM 1509 O O . ASP A 1 185 ? 2.492 -7.608 -9.609 1.00 90.31 185 ASP A O 1
ATOM 1513 N N . LYS A 1 186 ? 1.810 -7.032 -7.547 1.00 90.94 186 LYS A N 1
ATOM 1514 C CA . LYS A 1 186 ? 1.132 -5.805 -7.985 1.00 90.94 186 LYS A CA 1
ATOM 1515 C C . LYS A 1 186 ? 2.099 -4.839 -8.672 1.00 90.94 186 LYS A C 1
ATOM 1517 O O . LYS A 1 186 ? 1.800 -4.337 -9.753 1.00 90.94 186 LYS A O 1
ATOM 1522 N N . ARG A 1 187 ? 3.272 -4.595 -8.078 1.00 91.25 187 ARG A N 1
ATOM 1523 C CA . ARG A 1 187 ? 4.286 -3.714 -8.679 1.00 91.25 187 ARG A CA 1
ATOM 1524 C C . ARG A 1 187 ? 4.860 -4.294 -9.967 1.00 91.25 187 ARG A C 1
ATOM 1526 O O . ARG A 1 187 ? 5.007 -3.566 -10.938 1.00 91.25 187 ARG A O 1
ATOM 1533 N N . ALA A 1 188 ? 5.124 -5.594 -10.018 1.00 89.38 188 ALA A N 1
ATOM 1534 C CA . ALA A 1 188 ? 5.583 -6.265 -11.228 1.00 89.38 188 ALA A CA 1
ATOM 1535 C C . ALA A 1 188 ? 4.565 -6.133 -12.372 1.00 89.38 188 ALA A C 1
ATOM 1537 O O . ALA A 1 188 ? 4.954 -5.881 -13.510 1.00 89.38 188 ALA A O 1
ATOM 1538 N N . HIS A 1 189 ? 3.268 -6.243 -12.067 1.00 88.31 189 HIS A N 1
ATOM 1539 C CA . HIS A 1 189 ? 2.197 -6.019 -13.036 1.00 88.31 189 HIS A CA 1
ATOM 1540 C C . HIS A 1 189 ? 2.187 -4.579 -13.565 1.00 88.31 189 HIS A C 1
ATOM 1542 O O . HIS A 1 189 ? 2.130 -4.370 -14.775 1.00 88.31 189 HIS A O 1
ATOM 1548 N N . GLU A 1 190 ? 2.279 -3.582 -12.679 1.00 89.25 190 GLU A N 1
ATOM 1549 C CA . GLU A 1 190 ? 2.350 -2.162 -13.060 1.00 89.25 190 GLU A CA 1
ATOM 1550 C C . GLU A 1 190 ? 3.542 -1.876 -13.991 1.00 89.25 190 GLU A C 1
ATOM 1552 O O . GLU A 1 190 ? 3.405 -1.140 -14.970 1.00 89.25 190 GLU A O 1
ATOM 1557 N N . LEU A 1 191 ? 4.681 -2.527 -13.735 1.00 89.88 191 LEU A N 1
ATOM 1558 C CA . LEU A 1 191 ? 5.894 -2.425 -14.549 1.00 89.88 191 LEU A CA 1
ATOM 1559 C C . LEU A 1 191 ? 5.818 -3.202 -15.876 1.00 89.88 191 LEU A C 1
ATOM 1561 O O . LEU A 1 191 ? 6.630 -2.956 -16.763 1.00 89.88 191 LEU A O 1
ATOM 1565 N N . GLY A 1 192 ? 4.849 -4.108 -16.042 1.00 85.94 192 GLY A N 1
ATOM 1566 C CA . GLY A 1 192 ? 4.653 -4.887 -17.269 1.00 85.94 192 GLY A CA 1
ATOM 1567 C C . GLY A 1 192 ? 5.352 -6.247 -17.312 1.00 85.94 192 GLY A C 1
ATOM 1568 O O . GLY A 1 192 ? 5.626 -6.743 -18.403 1.00 85.94 192 GLY A O 1
ATOM 1569 N N . ALA A 1 193 ? 5.643 -6.867 -16.166 1.00 85.75 193 ALA A N 1
ATOM 1570 C CA . ALA A 1 193 ? 6.286 -8.179 -16.136 1.00 85.75 193 ALA A CA 1
ATOM 1571 C C . ALA A 1 193 ? 5.423 -9.256 -16.842 1.00 85.75 193 ALA A C 1
ATOM 1573 O O . ALA A 1 193 ? 4.256 -9.443 -16.481 1.00 85.75 193 ALA A O 1
ATOM 1574 N N . PRO A 1 194 ? 5.976 -10.025 -17.801 1.00 74.38 194 PRO A N 1
ATOM 1575 C CA . PRO A 1 194 ? 5.176 -10.839 -18.725 1.00 74.38 194 PRO A CA 1
ATOM 1576 C C . PRO A 1 194 ? 4.539 -12.106 -18.121 1.00 74.38 194 PRO A C 1
ATOM 1578 O O . PRO A 1 194 ? 3.684 -12.717 -18.755 1.00 74.38 194 PRO A O 1
ATOM 1581 N N . TRP A 1 195 ? 4.927 -12.525 -16.911 1.00 73.06 195 TRP A N 1
ATOM 1582 C CA . TRP A 1 195 ? 4.383 -13.720 -16.230 1.00 73.06 195 TRP A CA 1
ATOM 1583 C C . TRP A 1 195 ? 3.436 -13.410 -15.074 1.00 73.06 195 TRP A C 1
ATOM 1585 O O . TRP A 1 195 ? 2.945 -14.344 -14.432 1.00 73.06 195 TRP A O 1
ATOM 1595 N N . VAL A 1 196 ? 3.187 -12.136 -14.766 1.00 62.00 196 VAL A N 1
ATOM 1596 C CA . VAL A 1 196 ? 2.199 -11.801 -13.741 1.00 62.00 196 VAL A CA 1
ATOM 1597 C C . VAL A 1 196 ? 0.829 -12.065 -14.355 1.00 62.00 196 VAL A C 1
ATOM 1599 O O . VAL A 1 196 ? 0.383 -11.339 -15.243 1.00 62.00 196 VAL A O 1
ATOM 1602 N N . ARG A 1 197 ? 0.190 -13.171 -13.950 1.00 44.66 197 ARG A N 1
ATOM 1603 C CA . ARG A 1 197 ? -1.159 -13.519 -14.410 1.00 44.66 197 ARG A CA 1
AT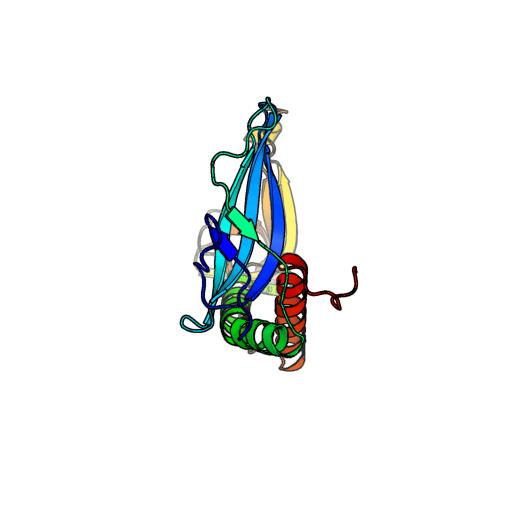OM 1604 C C . ARG A 1 197 ? -2.082 -12.339 -14.107 1.00 44.66 197 ARG A C 1
ATOM 1606 O O . ARG A 1 197 ? -2.103 -11.873 -12.971 1.00 44.66 197 ARG A O 1
ATOM 1613 N N . ARG A 1 198 ? -2.833 -11.881 -15.114 1.00 42.53 198 ARG A N 1
ATOM 1614 C CA . ARG A 1 198 ? -3.972 -10.975 -14.916 1.00 42.53 198 ARG A CA 1
ATOM 1615 C C . ARG A 1 198 ? -4.952 -11.701 -13.990 1.00 42.53 198 ARG A C 1
ATOM 1617 O O . ARG A 1 198 ? -5.568 -12.675 -14.419 1.00 42.53 198 ARG A O 1
ATOM 1624 N N . GLY A 1 199 ? -4.953 -11.318 -12.717 1.00 35.97 199 GLY A N 1
ATOM 1625 C CA . GLY A 1 199 ? -5.951 -11.727 -11.732 1.00 35.97 199 GLY A CA 1
ATOM 1626 C C . GLY A 1 199 ? -7.178 -10.850 -11.850 1.00 35.97 199 GLY A C 1
ATOM 1627 O O . GLY A 1 199 ? -6.985 -9.635 -12.080 1.00 35.97 199 GLY A O 1
#

Mean predicted aligned error: 9.76 Å

Solvent-accessible surface area (backbone atoms only — not comparable to full-atom values): 11296 Å² total; per-residue (Å²): 139,70,69,28,38,30,46,89,87,41,83,76,48,82,32,35,23,53,31,73,53,75,47,79,45,98,83,62,30,33,39,30,34,32,36,30,42,34,68,90,79,62,43,80,46,81,44,80,34,34,37,32,44,76,86,67,51,60,80,56,66,33,49,74,46,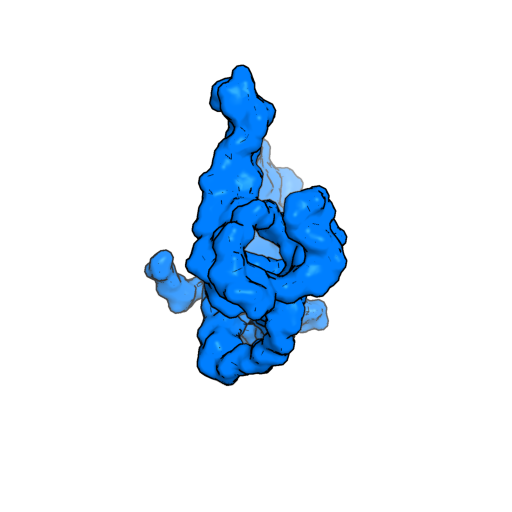73,63,57,44,77,66,55,50,51,52,54,60,56,57,42,48,65,58,32,54,49,56,47,53,51,48,54,56,50,57,52,62,47,86,51,72,70,36,40,26,30,26,74,50,56,91,92,50,60,62,67,46,54,30,38,26,73,39,75,49,76,40,71,33,75,65,24,74,74,35,91,87,44,90,48,67,44,52,37,28,36,24,32,39,89,87,66,49,83,45,81,45,50,48,92,27,47,40,48,66,63,77,88,72,81,76,53,72,66,58,54,50,50,52,39,49,55,48,48,50,53,51,38,46,76,54,52,47,92,79,58,73,90,124

Sequence (199 aa):
MVMSIRSKGEETFVGAVLKTYDRFWADGMLDVYAIVWNREKQEVEHIQTGYIAIDGSNFLEMSATVDATRETWREVLHSLKPSARRAFADSVVRYKREIHVGTTARVVRGKKVAKGTVVKVFWIGEKPTFLAKRYEYIRETETICGCYDEKGDKVWIKAEYLENIDPLKSPNAKERKKFIIDYIDKRAHELGAPWVRRG

pLDDT: mean 84.69, std 10.93, range [35.97, 96.75]

Nearest PDB structures (foldseek):
  9h44-assembly1_A  TM=5.521E-01  e=1.096E-01  Homo sapiens
  6ieh-assembly1_B  TM=4.115E-01  e=2.221E-02  Homo sapiens
  8esd-assembly1_F  TM=4.535E-01  e=9.040E-01  Homo sapiens
  8p0w-assembly1_E  TM=4.307E-01  e=1.427E+00  Homo sapiens
  8f2u-assembly1_E  TM=3.245E-01  e=4.308E-01  Homo sapiens

Foldseek 3Di:
DEAFKDAPNDGDDDFFFLDKDWDADPQRKIWIWTWTQDPVVLDIDIGTQFIQDNVRDTDRRMGGDGDQDPVSVVSNLVSCQVVLLVVVVVVLVVVQFFDDAQFWWFFCDDDVDDGGWIWGFHDKDKDADPVCVVDVPDRDIWIWTWTATPVRDTDIDTRVRIGGPDDRDDDDPVVSVVSSVVSSLVVCVVSPPPPSPPD